Protein AF-A0AA36IFY0-F1 (afdb_monomer)

Organism: NCBI:txid2562239

pLDDT: mean 73.7, std 17.59, range [38.25, 97.88]

Structure (mmCIF, N/CA/C/O backbone):
data_AF-A0AA36IFY0-F1
#
_entry.id   AF-A0AA36IFY0-F1
#
loop_
_atom_site.group_PDB
_atom_site.id
_atom_site.type_symbol
_atom_site.label_atom_id
_atom_site.label_alt_id
_atom_site.label_comp_id
_atom_site.label_asym_id
_atom_site.label_entity_id
_atom_site.label_seq_id
_atom_site.pdbx_PDB_ins_code
_atom_site.Cartn_x
_atom_site.Cartn_y
_atom_site.Cartn_z
_atom_site.occupancy
_atom_site.B_iso_or_equiv
_atom_site.auth_seq_id
_atom_site.auth_comp_id
_atom_site.auth_asym_id
_atom_site.auth_atom_id
_atom_site.pdbx_PDB_model_num
ATOM 1 N N . MET A 1 1 ? 29.476 25.132 -20.174 1.00 38.25 1 MET A N 1
ATOM 2 C CA . MET A 1 1 ? 28.727 25.706 -19.034 1.00 38.25 1 MET A CA 1
ATOM 3 C C . MET A 1 1 ? 27.698 24.681 -18.579 1.00 38.25 1 MET A C 1
ATOM 5 O O . MET A 1 1 ? 26.697 24.502 -19.260 1.00 38.25 1 MET A O 1
ATOM 9 N N . SER A 1 2 ? 27.971 23.953 -17.497 1.00 38.75 2 SER A N 1
ATOM 10 C CA . SER A 1 2 ? 27.087 22.896 -16.989 1.00 38.75 2 SER A CA 1
ATOM 11 C C . SER A 1 2 ? 25.999 23.527 -16.115 1.00 38.75 2 SER A C 1
ATOM 13 O O . SER A 1 2 ? 26.310 24.102 -15.076 1.00 38.75 2 SER A O 1
ATOM 15 N N . LYS A 1 3 ? 24.734 23.490 -16.551 1.00 45.22 3 LYS A N 1
ATOM 16 C CA . LYS A 1 3 ? 23.597 23.963 -15.745 1.00 45.22 3 LYS A CA 1
ATOM 17 C C . LYS A 1 3 ? 23.202 22.865 -14.760 1.00 45.22 3 LYS A C 1
ATOM 19 O O . LYS A 1 3 ? 22.564 21.892 -15.150 1.00 45.22 3 LYS A O 1
ATOM 24 N N . THR A 1 4 ? 23.573 23.020 -13.496 1.00 38.88 4 THR A N 1
ATOM 25 C CA . THR A 1 4 ? 23.084 22.157 -12.416 1.00 38.88 4 THR A CA 1
ATOM 26 C C . THR A 1 4 ? 21.638 22.541 -12.110 1.00 38.88 4 THR A C 1
ATOM 28 O O . THR A 1 4 ? 21.369 23.660 -11.678 1.00 38.88 4 THR A O 1
ATOM 31 N N . ILE A 1 5 ? 20.691 21.645 -12.385 1.00 53.62 5 ILE A N 1
ATOM 32 C CA . ILE A 1 5 ? 19.275 21.871 -12.076 1.00 53.62 5 ILE A CA 1
ATOM 33 C C . ILE A 1 5 ? 19.046 21.462 -10.617 1.00 53.62 5 ILE A C 1
ATOM 35 O O . ILE A 1 5 ? 19.238 20.299 -10.261 1.00 53.62 5 ILE A O 1
ATOM 39 N N . HIS A 1 6 ? 18.665 22.422 -9.775 1.00 43.66 6 HIS A N 1
ATOM 40 C CA . HIS A 1 6 ? 18.198 22.157 -8.415 1.00 43.66 6 HIS A CA 1
ATOM 41 C C . HIS A 1 6 ? 16.742 21.686 -8.461 1.00 43.66 6 HIS A C 1
ATOM 43 O O . HIS A 1 6 ? 15.910 22.327 -9.098 1.00 43.66 6 HIS A O 1
ATOM 49 N N . TRP A 1 7 ? 16.446 20.580 -7.779 1.00 57.62 7 TRP A N 1
ATOM 50 C CA . TRP A 1 7 ? 15.111 19.981 -7.730 1.00 57.62 7 TRP A CA 1
ATOM 51 C C . TRP A 1 7 ? 14.577 19.952 -6.300 1.00 57.62 7 TRP A C 1
ATOM 53 O O . TRP A 1 7 ? 15.346 19.777 -5.350 1.00 57.62 7 TRP A O 1
ATOM 63 N N . SER A 1 8 ? 13.261 20.080 -6.155 1.00 53.44 8 SER A N 1
ATOM 64 C CA . SER A 1 8 ? 12.587 20.147 -4.857 1.00 53.44 8 SER A CA 1
ATOM 65 C C . SER A 1 8 ? 12.405 18.751 -4.235 1.00 53.44 8 SER A C 1
ATOM 67 O O . SER A 1 8 ? 12.214 17.768 -4.964 1.00 53.44 8 SER A O 1
ATOM 69 N N . PRO A 1 9 ? 12.432 18.620 -2.894 1.00 48.91 9 PRO A N 1
ATOM 70 C CA . PRO A 1 9 ? 11.994 17.401 -2.215 1.00 48.91 9 PRO A CA 1
ATOM 71 C C . PRO A 1 9 ? 10.512 17.138 -2.529 1.00 48.91 9 PRO A C 1
ATOM 73 O O . PRO A 1 9 ? 9.677 17.998 -2.267 1.00 48.91 9 PRO A O 1
ATOM 76 N N . GLY A 1 10 ? 10.190 15.976 -3.108 1.00 61.50 10 GLY A N 1
ATOM 77 C CA . GLY A 1 10 ? 8.812 15.571 -3.442 1.00 61.50 10 GLY A CA 1
ATOM 78 C C . GLY A 1 10 ? 8.495 15.453 -4.937 1.00 61.50 10 GLY A C 1
ATOM 79 O O . GLY A 1 10 ? 7.489 14.848 -5.293 1.00 61.50 10 GLY A O 1
ATOM 80 N N . GLU A 1 11 ? 9.353 15.943 -5.835 1.00 66.50 11 GLU A N 1
ATOM 81 C CA . GLU A 1 11 ? 9.187 15.666 -7.268 1.00 66.50 11 GLU A CA 1
ATOM 82 C C . GLU A 1 11 ? 9.480 14.195 -7.584 1.00 66.50 11 GLU A C 1
ATOM 84 O O . GLU A 1 11 ? 10.571 13.689 -7.299 1.00 66.50 11 GLU A O 1
ATOM 89 N N . ALA A 1 12 ? 8.513 13.519 -8.212 1.00 62.88 12 ALA A N 1
ATOM 90 C CA . ALA A 1 12 ? 8.638 12.129 -8.625 1.00 62.88 12 ALA A CA 1
ATOM 91 C C . ALA A 1 12 ? 9.853 11.939 -9.550 1.00 62.88 12 ALA A C 1
ATOM 93 O O . ALA A 1 12 ? 10.015 12.630 -10.558 1.00 62.88 12 ALA A O 1
ATOM 94 N N . SER A 1 13 ? 10.689 10.952 -9.231 1.00 67.38 13 SER A N 1
ATOM 95 C CA . SER A 1 13 ? 11.872 10.540 -10.005 1.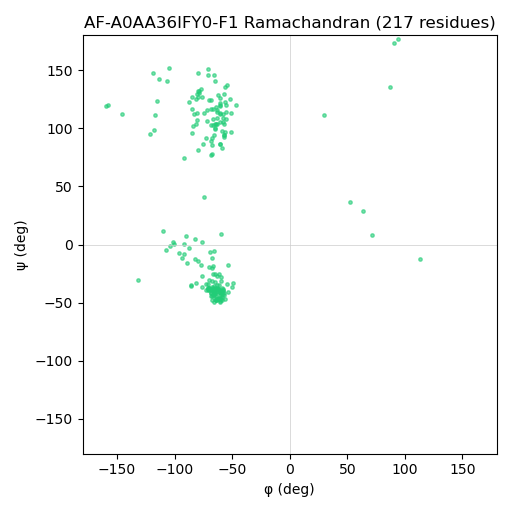00 67.38 13 SER A CA 1
ATOM 96 C C . SER A 1 13 ? 11.588 10.335 -11.500 1.00 67.38 13 SER A C 1
ATOM 98 O O . SER A 1 13 ? 12.422 10.669 -12.339 1.00 67.38 13 SER A O 1
ATOM 100 N N . LEU A 1 14 ? 10.383 9.870 -11.843 1.00 69.88 14 LEU A N 1
ATOM 101 C CA . LEU A 1 14 ? 9.914 9.699 -13.220 1.00 69.88 14 LEU A CA 1
ATOM 102 C C . LEU A 1 14 ? 9.825 11.014 -14.000 1.00 69.88 14 LEU A C 1
ATOM 104 O O . LEU A 1 14 ? 10.166 11.054 -15.182 1.00 69.88 14 LEU A O 1
ATOM 108 N N . GLY A 1 15 ? 9.414 12.102 -13.342 1.00 74.56 15 GLY A N 1
ATOM 109 C CA . GLY A 1 15 ? 9.388 13.430 -13.953 1.00 74.56 15 GLY A CA 1
ATOM 110 C C . GLY A 1 15 ? 10.791 13.871 -14.368 1.00 74.56 15 GLY A C 1
ATOM 111 O O . GLY A 1 15 ? 10.982 14.363 -15.480 1.00 74.56 15 GLY A O 1
ATOM 112 N N . ARG A 1 16 ? 11.791 13.590 -13.520 1.00 71.81 16 ARG A N 1
ATOM 113 C CA . ARG A 1 16 ? 13.205 13.890 -13.795 1.00 71.81 16 ARG A CA 1
ATOM 114 C C . ARG A 1 16 ? 13.741 13.062 -14.959 1.00 71.81 16 ARG A C 1
ATOM 116 O O . ARG A 1 16 ? 14.315 13.624 -15.888 1.00 71.81 16 ARG A O 1
ATOM 123 N N . ALA A 1 17 ? 13.516 11.750 -14.933 1.00 71.31 17 ALA A N 1
ATOM 124 C CA . ALA A 1 17 ? 14.012 10.845 -15.964 1.00 71.31 17 ALA A CA 1
ATOM 125 C C . ALA A 1 17 ? 13.379 11.134 -17.339 1.00 71.31 17 ALA A C 1
ATOM 127 O O . ALA A 1 17 ? 14.089 11.187 -18.343 1.00 71.31 17 ALA A O 1
ATOM 128 N N . SER A 1 18 ? 12.071 11.428 -17.389 1.00 74.38 18 SER A N 1
ATOM 129 C CA . SER A 1 18 ? 11.403 11.788 -18.649 1.00 74.38 18 SER A CA 1
ATOM 130 C C . SER A 1 18 ? 11.902 13.112 -19.224 1.00 74.38 18 SER A C 1
ATOM 132 O O . SER A 1 18 ? 12.140 13.215 -20.427 1.00 74.38 18 SER A O 1
ATOM 134 N N . ARG A 1 19 ? 12.140 14.116 -18.371 1.00 76.94 19 ARG A N 1
ATOM 135 C CA . ARG A 1 19 ? 12.647 15.413 -18.815 1.00 76.94 19 ARG A CA 1
ATOM 136 C C . ARG A 1 19 ? 14.095 15.326 -19.285 1.00 76.94 19 ARG A C 1
ATOM 138 O O . ARG A 1 19 ? 14.427 15.963 -20.277 1.00 76.94 19 ARG A O 1
ATOM 145 N N . ASN A 1 20 ? 14.928 14.519 -18.630 1.00 75.06 20 ASN A N 1
ATOM 146 C CA . ASN A 1 20 ? 16.296 14.264 -19.083 1.00 75.06 20 ASN A CA 1
ATOM 147 C C . ASN A 1 20 ? 16.308 13.543 -20.438 1.00 75.06 20 ASN A C 1
ATOM 149 O O . ASN A 1 20 ? 16.997 13.994 -21.346 1.00 75.06 20 ASN A O 1
ATOM 153 N N . SER A 1 21 ? 15.461 12.524 -20.621 1.00 74.25 21 SER A N 1
ATOM 154 C CA . SER A 1 21 ? 15.280 11.855 -21.920 1.00 74.25 21 SER A CA 1
ATOM 155 C C . SER A 1 21 ? 14.850 12.833 -23.023 1.00 74.25 21 SER A C 1
ATOM 157 O O . SER A 1 21 ? 15.339 12.754 -24.147 1.00 74.25 21 SER A O 1
ATOM 159 N N . TYR A 1 22 ? 13.992 13.804 -22.698 1.00 76.44 22 TYR A N 1
ATOM 160 C CA . TYR A 1 22 ? 13.569 14.836 -23.646 1.00 76.44 22 TYR A CA 1
ATOM 161 C C . TYR A 1 22 ? 14.686 15.840 -23.981 1.00 76.44 22 TYR A C 1
ATOM 163 O O . TYR A 1 22 ? 14.808 16.286 -25.122 1.00 76.44 22 TYR A O 1
ATOM 171 N N . LEU A 1 23 ? 15.507 16.208 -22.992 1.00 77.44 23 LEU A N 1
ATOM 172 C CA . LEU A 1 23 ? 16.597 17.177 -23.147 1.00 77.44 23 LEU A CA 1
ATOM 173 C C . LEU A 1 23 ? 17.828 16.602 -23.860 1.00 77.44 23 LEU A C 1
ATOM 175 O O . LEU A 1 23 ? 18.547 17.361 -24.505 1.00 77.44 23 LEU A O 1
ATOM 179 N N . GLU A 1 24 ? 18.065 15.290 -23.786 1.00 75.19 24 GLU A N 1
ATOM 180 C CA . GLU A 1 24 ? 19.215 14.623 -24.422 1.00 75.19 24 GLU A CA 1
ATOM 181 C C . GLU A 1 24 ? 19.073 14.434 -25.946 1.00 75.19 24 GLU A C 1
ATOM 183 O O . GLU A 1 24 ? 19.987 13.940 -26.607 1.00 75.19 24 GLU A O 1
ATOM 188 N N . GLY A 1 25 ? 17.979 14.921 -26.538 1.00 56.38 25 GLY A N 1
ATOM 189 C CA . GLY A 1 25 ? 17.753 14.905 -27.979 1.00 56.38 25 GLY A CA 1
ATOM 190 C C . GLY A 1 25 ? 17.113 13.598 -28.446 1.00 56.38 25 GLY A C 1
ATOM 191 O O . GLY A 1 25 ? 17.508 12.500 -28.063 1.00 56.38 25 GLY A O 1
ATOM 192 N N . ALA A 1 26 ? 16.109 13.728 -29.314 1.00 53.59 26 ALA A N 1
ATOM 193 C CA . ALA A 1 26 ? 15.145 12.702 -29.729 1.00 53.59 26 ALA A CA 1
ATOM 194 C C . ALA A 1 26 ? 15.710 11.428 -30.400 1.00 53.59 26 ALA A C 1
ATOM 196 O O . ALA A 1 26 ? 14.941 10.635 -30.938 1.00 53.59 26 ALA A O 1
ATOM 197 N N . GLN A 1 27 ? 17.027 11.217 -30.424 1.00 57.44 27 GLN A N 1
ATOM 198 C CA . GLN A 1 27 ? 17.646 10.216 -31.285 1.00 57.44 27 GLN A CA 1
ATOM 199 C C . GLN A 1 27 ? 18.184 8.952 -30.631 1.00 57.44 27 GLN A C 1
ATOM 201 O O . GLN A 1 27 ? 18.591 8.091 -31.409 1.00 57.44 27 GLN A O 1
ATOM 206 N N . LYS A 1 28 ? 18.195 8.746 -29.301 1.00 54.00 28 LYS A N 1
ATOM 207 C CA . LYS A 1 28 ? 18.869 7.518 -28.825 1.00 54.00 28 LYS A CA 1
ATOM 208 C C . LYS A 1 28 ? 18.233 6.584 -27.821 1.00 54.00 28 LYS A C 1
ATOM 210 O O . LYS A 1 28 ? 18.509 5.398 -27.970 1.00 54.00 28 LYS A O 1
ATOM 215 N N . GLN A 1 29 ? 17.387 6.976 -26.876 1.00 64.94 29 GLN A N 1
ATOM 216 C CA . GLN A 1 29 ? 16.817 5.972 -25.966 1.00 64.94 29 GLN A CA 1
ATOM 217 C C . GLN A 1 29 ? 15.389 6.342 -25.582 1.00 64.94 29 GLN A C 1
ATOM 219 O O . GLN A 1 29 ? 15.156 7.335 -24.897 1.00 64.94 29 GLN A O 1
ATOM 224 N N . PHE A 1 30 ? 14.427 5.533 -26.046 1.00 75.56 30 PHE A N 1
ATOM 225 C CA . PHE A 1 30 ? 13.106 5.496 -25.427 1.00 75.56 30 PHE A CA 1
ATOM 226 C C . PHE A 1 30 ? 13.317 5.269 -23.932 1.00 75.56 30 PHE A C 1
ATOM 228 O O . PHE A 1 30 ? 13.998 4.317 -23.549 1.00 75.56 30 PHE A O 1
ATOM 235 N N . LEU A 1 31 ? 12.757 6.155 -23.108 1.00 78.06 31 LEU A N 1
ATOM 236 C CA . LEU A 1 31 ? 12.777 6.004 -21.662 1.00 78.06 31 LEU A CA 1
ATOM 237 C C . LEU A 1 31 ? 12.175 4.640 -21.306 1.00 78.06 31 LEU A C 1
ATOM 239 O O . LEU A 1 31 ? 10.980 4.415 -21.513 1.00 78.06 31 LEU A O 1
ATOM 243 N N . ASP A 1 32 ? 12.982 3.733 -20.759 1.00 82.44 32 ASP A N 1
ATOM 244 C CA . ASP A 1 32 ? 12.456 2.497 -20.197 1.00 82.44 32 ASP A CA 1
ATOM 245 C C . ASP A 1 32 ? 11.809 2.826 -18.848 1.00 82.44 32 ASP A C 1
ATOM 247 O O . ASP A 1 32 ? 12.428 2.758 -17.786 1.00 82.44 32 ASP A O 1
ATOM 251 N N . VAL A 1 33 ? 10.535 3.225 -18.907 1.00 81.69 33 VAL A N 1
ATOM 252 C CA . VAL A 1 33 ? 9.726 3.624 -17.744 1.00 81.69 33 VAL A CA 1
ATOM 253 C C . VAL A 1 33 ? 9.808 2.579 -16.633 1.00 81.69 33 VAL A C 1
ATOM 255 O O . VAL A 1 3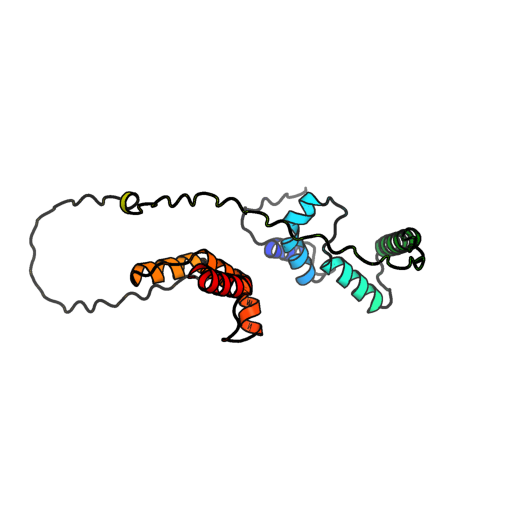3 ? 9.862 2.920 -15.456 1.00 81.69 33 VAL A O 1
ATOM 258 N N . THR A 1 34 ? 9.856 1.297 -16.997 1.00 81.06 34 THR A N 1
ATOM 259 C CA . THR A 1 34 ? 9.907 0.201 -16.026 1.00 81.06 34 THR A CA 1
ATOM 260 C C . THR A 1 34 ? 11.262 0.135 -15.320 1.00 81.06 34 THR A C 1
ATOM 262 O O . THR A 1 34 ? 11.306 -0.135 -14.121 1.00 81.06 34 THR A O 1
ATOM 265 N N . GLU A 1 35 ? 12.361 0.405 -16.029 1.00 84.00 35 GLU A N 1
ATOM 266 C CA . GLU A 1 35 ? 13.696 0.485 -15.431 1.00 84.00 35 GLU A CA 1
ATOM 267 C C . GLU A 1 35 ? 13.779 1.642 -14.430 1.00 84.00 35 GLU A C 1
ATOM 269 O O . GLU A 1 35 ? 14.199 1.453 -13.286 1.00 84.00 35 GLU A O 1
ATOM 274 N N . GLU A 1 36 ? 13.304 2.820 -14.828 1.00 84.69 36 GLU A N 1
ATOM 275 C CA . GLU A 1 36 ? 13.344 4.021 -13.992 1.00 84.69 36 GLU A CA 1
ATOM 276 C C . GLU A 1 36 ? 12.432 3.914 -12.764 1.00 84.69 36 GLU A C 1
ATOM 278 O O . GLU A 1 36 ? 12.833 4.288 -11.659 1.00 84.69 36 GLU A O 1
ATOM 283 N N . MET A 1 37 ? 11.243 3.318 -12.908 1.00 83.94 37 MET A N 1
ATOM 284 C CA . MET A 1 37 ? 10.387 2.985 -11.764 1.00 83.94 37 MET A CA 1
ATOM 285 C C . MET A 1 37 ? 11.093 2.053 -10.779 1.00 83.94 37 MET A C 1
ATOM 287 O O . MET A 1 37 ? 11.016 2.266 -9.568 1.00 83.94 37 MET A O 1
ATOM 291 N N . MET A 1 38 ? 11.798 1.034 -11.280 1.00 87.12 38 MET A N 1
ATOM 292 C CA . MET A 1 38 ? 12.527 0.100 -10.425 1.00 87.12 38 MET A CA 1
ATOM 293 C C . MET A 1 38 ? 13.661 0.795 -9.675 1.00 87.12 38 MET A C 1
ATOM 295 O O . MET A 1 38 ? 13.749 0.639 -8.459 1.00 87.12 38 MET A O 1
ATOM 299 N N . LYS A 1 39 ? 14.479 1.604 -10.364 1.00 84.25 39 LYS A N 1
ATOM 300 C CA . LYS A 1 39 ? 15.557 2.386 -9.737 1.00 84.25 39 LYS A CA 1
ATOM 301 C C . LYS A 1 39 ? 15.016 3.287 -8.632 1.00 84.25 39 LYS A C 1
ATOM 303 O O . LYS A 1 39 ? 15.546 3.278 -7.522 1.00 84.25 39 LYS A O 1
ATOM 308 N N . ALA A 1 40 ? 13.927 4.001 -8.913 1.00 84.75 40 ALA A N 1
ATOM 309 C CA . ALA A 1 40 ? 13.272 4.881 -7.956 1.00 84.75 40 ALA A CA 1
ATOM 310 C C . ALA A 1 40 ? 12.775 4.140 -6.709 1.00 84.75 40 ALA A C 1
ATOM 312 O O . ALA A 1 40 ? 13.033 4.579 -5.591 1.00 84.75 40 ALA A O 1
ATOM 313 N N . ALA A 1 41 ? 12.115 2.993 -6.895 1.00 83.69 41 ALA A N 1
ATOM 314 C CA . ALA A 1 41 ? 11.621 2.171 -5.793 1.00 83.69 41 ALA A CA 1
ATOM 315 C C . ALA A 1 41 ? 12.755 1.622 -4.911 1.00 83.69 41 ALA A C 1
ATOM 317 O O . ALA A 1 41 ? 12.554 1.362 -3.727 1.00 83.69 41 ALA A O 1
ATOM 318 N N . THR A 1 42 ? 13.952 1.451 -5.474 1.00 85.62 42 THR A N 1
ATOM 319 C CA . THR A 1 42 ? 15.105 0.886 -4.765 1.00 85.62 42 THR A CA 1
ATOM 320 C C . THR A 1 42 ? 16.128 1.903 -4.276 1.00 85.62 42 THR A C 1
ATOM 322 O O . THR A 1 42 ? 17.121 1.494 -3.678 1.00 85.62 42 THR A O 1
ATOM 325 N N . ILE A 1 43 ? 15.899 3.204 -4.478 1.00 85.06 43 ILE A N 1
ATOM 326 C CA . ILE A 1 43 ? 16.921 4.237 -4.252 1.00 85.06 43 ILE A CA 1
ATOM 327 C C . ILE A 1 43 ? 17.439 4.253 -2.801 1.00 85.06 43 ILE A C 1
ATOM 329 O O . ILE A 1 43 ? 18.638 4.397 -2.568 1.00 85.06 43 ILE A O 1
ATOM 333 N N . GLY A 1 44 ? 16.553 4.013 -1.827 1.00 84.88 44 GLY A N 1
ATOM 334 C CA . GLY A 1 44 ? 16.925 3.942 -0.409 1.00 84.88 44 GLY A CA 1
ATOM 335 C C . GLY A 1 44 ? 17.744 2.697 -0.063 1.00 84.88 44 GLY A C 1
ATOM 336 O O . GLY A 1 44 ? 18.618 2.743 0.793 1.00 84.88 44 GLY A O 1
ATOM 337 N N . ARG A 1 45 ? 17.528 1.588 -0.776 1.00 80.75 45 ARG A N 1
ATOM 338 C CA . ARG A 1 45 ? 18.289 0.352 -0.561 1.00 80.75 45 ARG A CA 1
ATOM 339 C C . ARG A 1 45 ? 19.642 0.387 -1.270 1.00 80.75 45 ARG A C 1
ATOM 341 O O . ARG A 1 45 ? 20.616 -0.146 -0.752 1.00 80.75 45 ARG A O 1
ATOM 348 N N . SER A 1 46 ? 19.731 1.055 -2.421 1.00 85.88 46 SER A N 1
ATOM 349 C CA . SER A 1 46 ? 21.007 1.238 -3.123 1.00 85.88 46 SER A CA 1
ATOM 350 C C . SER A 1 46 ? 22.004 2.089 -2.335 1.00 85.88 46 SER A C 1
ATOM 352 O O . SER A 1 46 ? 23.199 1.820 -2.407 1.00 85.88 46 SER A O 1
ATOM 354 N N . SER A 1 47 ? 21.546 3.063 -1.534 1.00 86.56 47 SER A N 1
ATOM 355 C CA . SER A 1 47 ? 22.456 3.838 -0.676 1.00 86.56 47 SER A CA 1
ATOM 356 C C . SER A 1 47 ? 23.098 3.006 0.436 1.00 86.56 47 SER A C 1
ATOM 358 O O . SER A 1 47 ? 24.183 3.351 0.890 1.00 86.56 47 SER A O 1
ATOM 360 N N . GLU A 1 48 ? 22.459 1.913 0.858 1.00 90.75 48 GLU A N 1
ATOM 361 C CA . GLU A 1 48 ? 22.980 1.019 1.900 1.00 90.75 48 GLU A CA 1
ATOM 362 C C . GLU A 1 48 ? 23.936 -0.040 1.336 1.00 90.75 48 GLU A C 1
ATOM 364 O O . GLU A 1 48 ? 24.903 -0.422 1.988 1.00 90.75 48 GLU A O 1
ATOM 369 N N . MET A 1 49 ? 23.664 -0.522 0.121 1.00 92.25 49 MET A N 1
ATOM 370 C CA . MET A 1 49 ? 24.354 -1.676 -0.467 1.00 92.25 49 MET A CA 1
ATOM 371 C C . MET A 1 49 ? 25.581 -1.305 -1.316 1.00 92.25 49 MET A C 1
ATOM 373 O O . MET A 1 49 ? 26.337 -2.190 -1.717 1.00 92.25 49 MET A O 1
ATOM 377 N N . GLY A 1 50 ? 25.794 -0.013 -1.577 1.00 89.88 50 GLY A N 1
ATOM 378 C CA . GLY A 1 50 ? 26.935 0.499 -2.334 1.00 89.88 50 GLY A CA 1
ATOM 379 C C . GLY A 1 50 ? 26.690 0.624 -3.847 1.00 89.88 50 GLY A C 1
ATOM 380 O O . GLY A 1 50 ? 25.646 0.213 -4.356 1.00 89.88 50 GLY A O 1
ATOM 381 N N . PRO A 1 51 ? 27.653 1.211 -4.585 1.00 86.75 51 PRO A N 1
ATOM 382 C CA . PRO A 1 51 ? 27.488 1.587 -5.994 1.00 86.75 51 PRO A CA 1
ATOM 383 C C . PRO A 1 51 ? 27.355 0.395 -6.954 1.00 86.75 51 PRO A C 1
ATOM 385 O O . PRO A 1 51 ? 26.831 0.560 -8.051 1.00 86.75 51 PRO A O 1
ATOM 388 N N . ASP A 1 52 ? 27.800 -0.795 -6.545 1.00 87.81 52 ASP A N 1
ATOM 389 C CA . ASP A 1 52 ? 27.732 -2.020 -7.353 1.00 87.81 52 ASP A CA 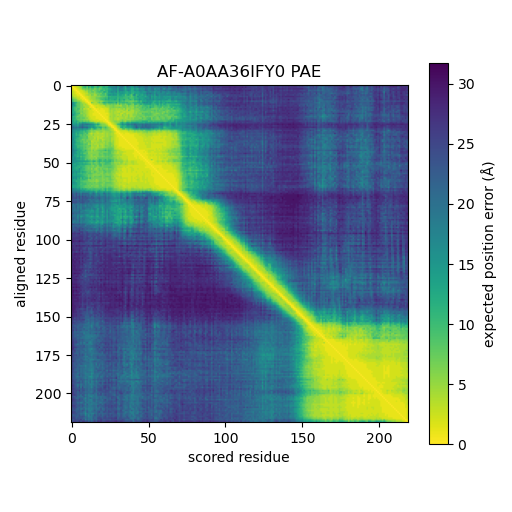1
ATOM 390 C C . ASP A 1 52 ? 26.405 -2.784 -7.197 1.00 87.81 52 ASP A C 1
ATOM 392 O O . ASP A 1 52 ? 26.202 -3.825 -7.826 1.00 87.81 52 ASP A O 1
ATOM 396 N N . TRP A 1 53 ? 25.498 -2.319 -6.334 1.00 89.94 53 TRP A N 1
ATOM 397 C CA . TRP A 1 53 ? 24.245 -3.018 -6.083 1.00 89.94 53 TRP A CA 1
ATOM 398 C C . TRP A 1 53 ? 23.196 -2.706 -7.153 1.00 89.94 53 TRP A C 1
ATOM 400 O O . TRP A 1 53 ? 22.820 -1.554 -7.369 1.00 89.94 53 TRP A O 1
ATOM 410 N N . GLU A 1 54 ? 22.656 -3.756 -7.776 1.00 88.88 54 GLU A N 1
ATOM 411 C CA . GLU A 1 54 ?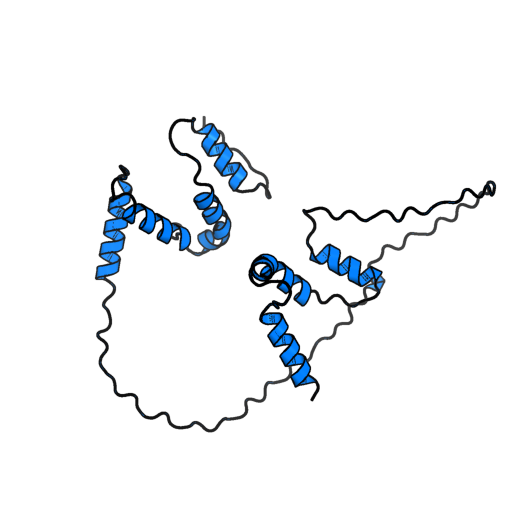 21.543 -3.657 -8.718 1.00 88.88 54 GLU A CA 1
ATOM 412 C C . GLU A 1 54 ? 20.276 -4.326 -8.166 1.00 88.88 54 GLU A C 1
ATOM 414 O O . GLU A 1 54 ? 20.346 -5.407 -7.569 1.00 88.88 54 GLU A O 1
ATOM 419 N N . PRO A 1 55 ? 19.087 -3.751 -8.418 1.00 89.69 55 PRO A N 1
ATOM 420 C CA . PRO A 1 55 ? 17.824 -4.384 -8.065 1.00 89.69 55 PRO A CA 1
ATOM 421 C C . PRO A 1 55 ? 17.695 -5.783 -8.692 1.00 89.69 55 PRO A C 1
ATOM 423 O O . PRO A 1 55 ? 17.919 -5.928 -9.897 1.00 89.69 55 PRO A O 1
ATOM 426 N N . PRO A 1 56 ? 17.234 -6.811 -7.953 1.00 86.69 56 PRO A N 1
ATOM 427 C CA . PRO A 1 56 ? 17.062 -8.161 -8.505 1.00 86.69 56 PRO A CA 1
ATOM 428 C C . PRO A 1 56 ? 16.188 -8.212 -9.771 1.00 86.69 56 PRO A C 1
ATOM 430 O O . PRO A 1 56 ? 16.442 -9.001 -10.686 1.00 86.69 56 PRO A O 1
ATOM 433 N N . GLY A 1 57 ? 15.180 -7.335 -9.857 1.00 87.25 57 GLY A N 1
ATOM 434 C CA . GLY A 1 57 ? 14.331 -7.193 -11.043 1.00 87.25 57 GLY A CA 1
ATOM 435 C C . GLY A 1 57 ? 15.076 -6.637 -12.263 1.00 87.25 57 GLY A C 1
ATOM 436 O O . GLY A 1 57 ? 14.867 -7.125 -13.373 1.00 87.25 57 GLY A O 1
ATOM 437 N N . MET A 1 58 ? 16.010 -5.699 -12.063 1.00 89.06 58 MET A N 1
ATOM 438 C CA . MET A 1 58 ? 16.891 -5.189 -13.122 1.00 89.06 58 MET A CA 1
ATOM 439 C C . MET A 1 58 ? 17.807 -6.291 -13.652 1.00 89.06 58 MET A C 1
ATOM 441 O O . MET A 1 58 ? 17.886 -6.489 -14.863 1.00 89.06 58 MET A O 1
ATOM 445 N N . VAL A 1 59 ? 18.449 -7.046 -12.756 1.00 88.50 59 VAL A N 1
ATOM 446 C CA . VAL A 1 59 ? 19.348 -8.150 -13.133 1.00 88.50 59 VAL A CA 1
ATOM 447 C C . VAL A 1 59 ? 18.595 -9.198 -13.954 1.00 88.50 59 VAL A C 1
ATOM 449 O O . VAL A 1 59 ? 19.045 -9.593 -15.029 1.00 88.50 59 VAL A O 1
ATOM 452 N N . SER A 1 60 ? 17.402 -9.589 -13.499 1.00 88.44 60 SER A N 1
ATOM 453 C CA . SER A 1 60 ? 16.549 -10.555 -14.204 1.00 88.44 60 SER A CA 1
ATOM 454 C C . SER A 1 60 ? 16.177 -10.073 -15.607 1.00 88.44 60 SER A C 1
ATOM 456 O O . SER A 1 60 ? 16.225 -10.842 -16.565 1.00 88.44 60 SER A O 1
ATOM 458 N N . ARG A 1 61 ? 15.861 -8.782 -15.755 1.00 85.25 61 ARG A N 1
ATOM 459 C CA . ARG A 1 61 ? 15.502 -8.189 -17.046 1.00 85.25 61 ARG A CA 1
ATOM 460 C C . ARG A 1 61 ? 16.693 -8.071 -17.989 1.00 85.25 61 ARG A C 1
ATOM 462 O O . ARG A 1 61 ? 16.548 -8.359 -19.173 1.00 85.25 61 ARG A O 1
ATOM 469 N N . LYS A 1 62 ? 17.874 -7.716 -17.475 1.00 85.38 62 LYS A N 1
ATOM 470 C CA . LYS A 1 62 ? 19.128 -7.726 -18.244 1.00 85.38 62 LYS A CA 1
ATOM 471 C C . LYS A 1 62 ? 19.429 -9.127 -18.774 1.00 85.38 62 LYS A C 1
ATOM 473 O O . LYS A 1 62 ? 19.714 -9.275 -19.957 1.00 85.38 62 LYS A O 1
ATOM 478 N N . ILE A 1 63 ? 19.282 -10.158 -17.939 1.00 84.25 63 ILE A N 1
ATOM 479 C CA . ILE A 1 63 ? 19.443 -11.559 -18.357 1.00 84.25 63 ILE A CA 1
ATOM 480 C C . ILE A 1 63 ? 18.399 -11.930 -19.416 1.00 84.25 63 ILE A C 1
ATOM 482 O O . ILE A 1 63 ? 18.755 -12.487 -20.451 1.00 84.25 63 ILE A O 1
ATOM 486 N N . ALA A 1 64 ? 17.127 -11.581 -19.207 1.00 84.12 64 ALA A N 1
ATOM 487 C CA . ALA A 1 64 ? 16.067 -11.851 -20.174 1.00 84.12 64 ALA A CA 1
ATOM 488 C C . ALA A 1 64 ? 16.332 -11.165 -21.524 1.00 84.12 64 ALA A C 1
ATOM 490 O O . ALA A 1 64 ? 16.157 -11.791 -22.568 1.00 84.12 64 ALA A O 1
ATOM 491 N N . LEU A 1 65 ? 16.815 -9.919 -21.524 1.00 82.50 65 LEU A N 1
ATOM 492 C CA . LEU A 1 65 ? 17.205 -9.208 -22.743 1.00 82.50 65 LEU A CA 1
ATOM 493 C C . LEU A 1 65 ? 18.349 -9.919 -23.462 1.00 82.50 65 LEU A C 1
ATOM 495 O O . LEU A 1 65 ? 18.247 -10.147 -24.665 1.00 82.50 65 LEU A O 1
ATOM 499 N N . VAL A 1 66 ? 19.393 -10.336 -22.740 1.00 83.00 66 VAL A N 1
ATOM 500 C CA . VAL A 1 66 ? 20.508 -11.110 -23.313 1.00 83.00 66 VAL A CA 1
ATOM 501 C C . VAL A 1 66 ? 20.005 -12.401 -23.967 1.00 83.00 66 VAL A C 1
ATOM 503 O O . VAL A 1 66 ? 20.432 -12.732 -25.072 1.00 83.00 66 VAL A O 1
ATOM 506 N N . LEU A 1 67 ?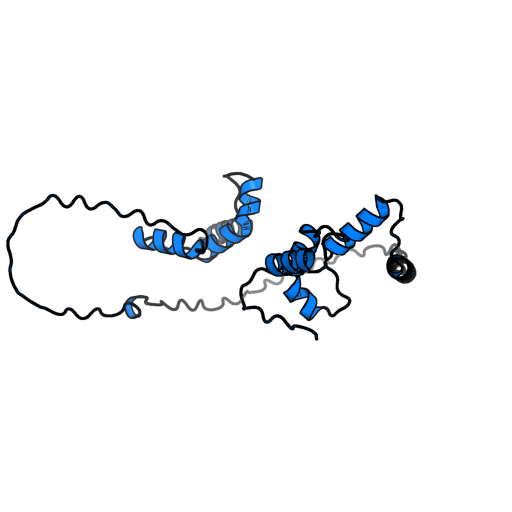 19.065 -13.096 -23.319 1.00 83.69 67 LEU A N 1
ATOM 507 C CA . LEU A 1 67 ? 18.491 -14.345 -23.824 1.00 83.69 67 LEU A CA 1
ATOM 508 C C . LEU A 1 67 ? 17.572 -14.139 -25.036 1.00 83.69 67 LEU A C 1
ATOM 510 O O . LEU A 1 67 ? 17.581 -14.953 -25.952 1.00 83.69 67 LEU A O 1
ATOM 514 N N . THR A 1 68 ? 16.785 -13.062 -25.055 1.00 83.38 68 THR A N 1
ATOM 515 C CA . THR A 1 68 ? 15.769 -12.802 -26.094 1.00 83.38 68 THR A CA 1
ATOM 516 C C . THR A 1 68 ? 16.320 -12.110 -27.337 1.00 83.38 68 THR A C 1
ATOM 518 O O . THR A 1 68 ? 15.893 -12.423 -28.443 1.00 83.38 68 THR A O 1
ATOM 521 N N . THR A 1 69 ? 17.283 -11.197 -27.191 1.00 76.44 69 THR A N 1
ATOM 522 C CA . THR A 1 69 ? 17.877 -10.456 -28.326 1.00 76.44 69 THR A CA 1
ATOM 523 C C . THR A 1 69 ? 19.096 -11.150 -28.947 1.00 76.44 69 THR A C 1
ATOM 525 O O . THR A 1 69 ? 19.758 -10.589 -29.820 1.00 76.44 69 THR A O 1
ATOM 528 N N . GLY A 1 70 ? 19.410 -12.382 -28.526 1.00 68.94 70 GLY A N 1
ATOM 529 C CA . GLY A 1 70 ? 20.494 -13.181 -29.107 1.00 68.94 70 GLY A CA 1
ATOM 530 C C . GLY A 1 70 ? 21.888 -12.575 -28.912 1.00 68.94 70 GLY A C 1
ATOM 531 O O . GLY A 1 70 ? 22.763 -12.764 -29.754 1.00 68.94 70 GLY A O 1
ATOM 532 N N . GLY A 1 71 ? 22.098 -11.812 -27.834 1.00 58.31 71 GLY A N 1
ATOM 533 C CA . GLY A 1 71 ? 23.404 -11.244 -27.483 1.00 58.31 71 GLY A CA 1
ATOM 534 C C . GLY A 1 71 ? 23.916 -10.109 -28.382 1.00 58.31 71 GLY A C 1
ATOM 535 O O . GLY A 1 71 ? 25.057 -9.689 -28.212 1.00 58.31 71 GLY A O 1
ATOM 536 N N . ARG A 1 72 ? 23.117 -9.571 -29.315 1.00 51.06 72 ARG A N 1
ATOM 537 C CA . ARG A 1 72 ? 23.521 -8.412 -30.133 1.00 51.06 72 ARG A CA 1
ATOM 538 C C . ARG A 1 72 ? 23.093 -7.091 -29.490 1.00 51.06 72 ARG A C 1
ATOM 540 O O . ARG A 1 72 ? 22.171 -6.435 -29.967 1.00 51.06 72 ARG A O 1
ATOM 547 N N . ARG A 1 73 ? 23.789 -6.666 -28.435 1.00 52.00 73 ARG A N 1
ATOM 548 C CA . ARG A 1 73 ? 23.870 -5.238 -28.085 1.00 52.00 73 ARG A CA 1
ATOM 549 C C . ARG A 1 73 ? 25.315 -4.770 -28.233 1.00 52.00 73 ARG A C 1
ATOM 551 O O . ARG A 1 73 ? 26.219 -5.352 -27.645 1.00 52.00 73 ARG A O 1
ATOM 558 N N . THR A 1 74 ? 25.500 -3.742 -29.054 1.00 51.41 74 THR A N 1
ATOM 559 C CA . THR A 1 74 ? 26.746 -3.038 -29.422 1.00 51.41 74 THR A CA 1
ATOM 560 C C . THR A 1 74 ? 27.266 -2.128 -28.307 1.00 51.41 74 THR A C 1
ATOM 562 O O . THR A 1 74 ? 27.711 -1.012 -28.562 1.00 51.41 74 THR A O 1
ATOM 565 N N . ASP A 1 75 ? 27.195 -2.591 -27.062 1.00 56.47 75 ASP A N 1
ATOM 566 C CA . ASP A 1 75 ? 27.640 -1.810 -25.918 1.00 56.47 75 ASP A CA 1
ATOM 567 C C . ASP A 1 75 ? 28.798 -2.588 -25.281 1.00 56.47 75 ASP A C 1
ATOM 569 O O . ASP A 1 75 ? 28.590 -3.674 -24.724 1.00 56.47 75 ASP A O 1
ATOM 573 N N . ASP A 1 76 ? 30.017 -2.045 -25.371 1.00 56.16 76 ASP A N 1
ATOM 574 C CA . ASP A 1 76 ? 31.278 -2.664 -24.912 1.00 56.16 76 ASP A CA 1
ATOM 575 C C . ASP A 1 76 ? 31.243 -3.115 -23.434 1.00 56.16 76 ASP A C 1
ATOM 577 O O . ASP A 1 76 ? 32.012 -3.972 -23.002 1.00 56.16 76 ASP A O 1
ATOM 581 N N . ASN A 1 77 ? 30.286 -2.608 -22.650 1.00 59.72 77 ASN A N 1
ATOM 582 C CA . ASN A 1 77 ? 30.093 -2.965 -21.243 1.00 59.72 77 ASN A CA 1
ATOM 583 C C . ASN A 1 77 ? 29.410 -4.327 -21.014 1.00 59.72 77 ASN A C 1
ATOM 585 O O . ASN A 1 77 ? 29.473 -4.881 -19.916 1.00 59.72 77 ASN A O 1
ATOM 589 N N . SER A 1 78 ? 28.750 -4.892 -22.028 1.00 57.75 78 SER A N 1
ATOM 590 C CA . SER A 1 78 ? 28.065 -6.188 -21.906 1.00 57.75 78 SER A CA 1
ATOM 591 C C . SER A 1 78 ? 29.046 -7.352 -21.712 1.00 57.75 78 SER A C 1
ATOM 593 O O . SER A 1 78 ? 28.742 -8.295 -20.973 1.00 57.75 78 SER A O 1
ATOM 595 N N . GLN A 1 79 ? 30.254 -7.245 -22.280 1.00 64.62 79 GLN A N 1
ATOM 596 C CA . GLN A 1 79 ? 31.302 -8.254 -22.137 1.00 64.62 79 GLN A CA 1
ATOM 597 C C . GLN A 1 79 ? 31.802 -8.361 -20.689 1.00 64.62 79 GLN A C 1
ATOM 599 O O . GLN A 1 79 ? 31.871 -9.473 -20.156 1.00 64.62 79 GLN A O 1
ATOM 604 N N . GLN A 1 80 ? 32.019 -7.232 -20.000 1.00 69.69 80 GLN A N 1
ATOM 605 C CA . GLN A 1 80 ? 32.440 -7.230 -18.590 1.00 69.69 80 GLN A CA 1
ATOM 606 C C . GLN A 1 80 ? 31.416 -7.901 -17.667 1.00 69.69 80 GLN A C 1
ATOM 608 O O . GLN A 1 80 ? 31.789 -8.625 -16.743 1.00 69.69 80 GLN A O 1
ATOM 613 N N . VAL A 1 81 ? 30.118 -7.708 -17.922 1.00 67.12 81 VAL A N 1
ATOM 614 C CA . VAL A 1 81 ? 29.056 -8.349 -17.131 1.00 67.12 81 VAL A CA 1
ATOM 615 C C . VAL A 1 81 ? 29.041 -9.860 -17.367 1.00 67.12 81 VAL A C 1
ATOM 617 O O . VAL A 1 81 ? 28.934 -10.630 -16.410 1.00 67.12 81 VAL A O 1
ATOM 620 N N . THR A 1 82 ? 29.205 -10.310 -18.616 1.00 69.31 82 THR A N 1
ATOM 621 C CA . THR A 1 82 ? 29.291 -11.748 -18.916 1.00 69.31 82 THR A CA 1
ATOM 622 C C . THR A 1 82 ? 30.543 -12.404 -18.338 1.00 69.31 82 THR A C 1
ATOM 624 O O . THR A 1 82 ? 30.455 -13.525 -17.833 1.00 69.31 82 THR A O 1
ATOM 627 N N . GLU A 1 83 ? 31.687 -11.715 -18.335 1.00 77.94 83 GLU A N 1
ATOM 628 C CA . GLU A 1 83 ? 32.910 -12.210 -17.700 1.00 77.94 83 GLU A CA 1
ATOM 629 C C . GLU A 1 83 ? 32.791 -12.252 -16.176 1.00 77.94 83 GLU A C 1
ATOM 631 O O . GLU A 1 83 ? 33.140 -13.269 -15.578 1.00 77.94 83 GLU A O 1
ATOM 636 N N . ARG A 1 84 ? 32.201 -11.230 -15.536 1.00 75.44 84 ARG A N 1
ATOM 637 C CA . ARG A 1 84 ? 31.913 -11.248 -14.089 1.00 75.44 84 ARG A CA 1
ATOM 638 C C . ARG A 1 84 ? 30.970 -12.387 -13.703 1.00 75.44 84 ARG A C 1
ATOM 640 O O . ARG A 1 84 ? 31.229 -13.085 -12.725 1.00 75.44 84 ARG A O 1
ATOM 647 N N . LEU A 1 85 ? 29.913 -12.629 -14.481 1.00 73.44 85 LEU A N 1
ATOM 648 C CA . LEU A 1 85 ? 29.000 -13.756 -14.251 1.00 73.44 85 LEU A CA 1
ATOM 649 C C . LEU A 1 85 ? 29.692 -15.112 -14.441 1.00 73.44 85 LEU A C 1
ATOM 651 O O . LEU A 1 85 ? 29.427 -16.050 -13.687 1.00 73.44 85 LEU A O 1
ATOM 655 N N . ARG A 1 86 ? 30.598 -15.227 -15.420 1.00 79.06 86 ARG A N 1
ATOM 656 C CA . ARG A 1 86 ? 31.410 -16.433 -15.628 1.00 79.06 86 ARG A CA 1
ATOM 657 C C . ARG A 1 86 ? 32.385 -16.656 -14.464 1.00 79.06 86 ARG A C 1
ATOM 659 O O . ARG A 1 86 ? 32.462 -17.777 -13.970 1.00 79.06 86 ARG A O 1
ATOM 666 N N . ALA A 1 87 ? 33.035 -15.599 -13.976 1.00 78.62 87 ALA A N 1
ATOM 667 C CA . ALA A 1 87 ? 33.939 -15.642 -12.826 1.00 78.62 87 ALA A CA 1
ATOM 668 C C . ALA A 1 87 ? 33.212 -15.984 -11.511 1.00 78.62 87 ALA A C 1
ATOM 670 O O . ALA A 1 87 ? 33.710 -16.769 -10.701 1.00 78.62 87 ALA A O 1
ATOM 671 N N . MET A 1 88 ? 31.997 -15.464 -11.308 1.00 74.19 88 MET A N 1
ATOM 672 C CA . MET A 1 88 ? 31.163 -15.835 -10.159 1.00 74.19 88 MET A CA 1
ATOM 673 C C . MET A 1 88 ? 30.746 -17.306 -10.211 1.00 74.19 88 MET A C 1
ATOM 675 O O . MET A 1 88 ? 30.821 -17.992 -9.194 1.00 74.19 88 MET A O 1
ATOM 679 N N . LYS A 1 89 ? 30.374 -17.828 -11.388 1.00 75.25 89 LYS A N 1
ATOM 680 C CA . LYS A 1 89 ? 30.035 -19.253 -11.542 1.00 75.25 89 LYS A CA 1
ATOM 681 C C . LYS A 1 89 ? 31.214 -20.179 -11.249 1.00 75.25 89 LYS A C 1
ATOM 683 O O . LYS A 1 89 ? 30.993 -21.233 -10.667 1.00 75.25 89 LYS A O 1
ATOM 688 N N . SER A 1 90 ? 32.446 -19.791 -11.585 1.00 75.06 90 SER A N 1
ATOM 689 C CA . SER A 1 90 ? 33.630 -20.589 -11.230 1.00 75.06 90 SER A CA 1
ATOM 690 C C . SER A 1 90 ? 33.958 -20.587 -9.732 1.00 75.06 90 SER A C 1
ATOM 692 O O . SER A 1 90 ? 34.644 -21.496 -9.276 1.00 75.06 90 SER A O 1
ATOM 694 N N . ASN A 1 91 ? 33.460 -19.613 -8.960 1.00 70.56 91 ASN A N 1
ATOM 695 C CA . ASN A 1 91 ? 33.714 -19.515 -7.516 1.00 70.56 91 ASN A CA 1
ATOM 696 C C . ASN A 1 91 ? 32.641 -20.181 -6.643 1.00 70.56 91 ASN A C 1
ATOM 698 O O . ASN A 1 91 ? 32.862 -20.389 -5.449 1.00 70.56 91 ASN A O 1
ATOM 702 N N . ILE A 1 92 ? 31.496 -20.563 -7.214 1.00 67.25 92 ILE A N 1
ATOM 703 C CA . ILE A 1 92 ? 30.504 -21.383 -6.514 1.00 67.25 92 ILE A CA 1
ATOM 704 C C . ILE A 1 92 ? 30.992 -22.831 -6.576 1.00 67.25 92 ILE A C 1
ATOM 706 O O . ILE A 1 92 ? 30.582 -23.629 -7.418 1.00 67.25 92 ILE A O 1
ATOM 710 N N . LYS A 1 93 ? 31.916 -23.165 -5.673 1.00 60.12 93 LYS A N 1
ATOM 711 C CA . LYS A 1 93 ? 32.283 -24.547 -5.377 1.00 60.12 93 LYS A CA 1
ATOM 712 C C . LYS A 1 93 ? 31.066 -25.183 -4.715 1.00 60.12 93 LYS A C 1
ATOM 714 O O . LYS A 1 93 ? 30.872 -25.039 -3.512 1.00 60.12 93 LYS A O 1
ATOM 719 N N . VAL A 1 94 ? 30.208 -25.800 -5.530 1.00 57.28 94 VAL A N 1
ATOM 720 C CA . VAL A 1 94 ? 29.077 -26.610 -5.067 1.00 57.28 94 VAL A CA 1
ATOM 721 C C . VAL A 1 94 ? 29.652 -27.598 -4.050 1.00 57.28 94 VAL A C 1
ATOM 723 O O . VAL A 1 94 ? 30.498 -28.410 -4.437 1.00 57.28 94 VAL A O 1
ATOM 726 N N . PRO A 1 95 ? 29.293 -27.504 -2.755 1.00 50.69 95 PRO A N 1
ATOM 727 C CA . PRO A 1 95 ? 29.704 -28.499 -1.786 1.00 50.69 95 PRO A CA 1
ATOM 728 C C . PRO A 1 95 ? 29.113 -29.810 -2.273 1.00 50.69 95 PRO A C 1
ATOM 730 O O . PRO A 1 95 ? 27.894 -29.956 -2.353 1.00 50.69 95 PRO A O 1
ATOM 733 N N . GLN A 1 96 ? 29.986 -30.717 -2.698 1.00 52.78 96 GLN A N 1
ATOM 734 C CA . GLN A 1 96 ? 29.595 -32.055 -3.082 1.00 52.78 96 GLN A CA 1
ATOM 735 C C . GLN A 1 96 ? 28.914 -32.655 -1.855 1.00 52.78 96 GLN A C 1
ATOM 737 O O . GLN A 1 96 ? 29.529 -32.791 -0.797 1.00 52.78 96 GLN A O 1
ATOM 742 N N . GLU A 1 97 ? 27.612 -32.875 -1.995 1.00 48.38 97 GLU A N 1
ATOM 743 C CA . GLU A 1 97 ? 26.694 -33.366 -0.983 1.00 48.38 97 GLU A CA 1
ATOM 744 C C . GLU A 1 97 ? 27.164 -34.757 -0.549 1.00 48.38 97 GLU A C 1
ATOM 746 O O . GLU A 1 97 ? 26.794 -35.784 -1.113 1.00 48.38 97 GLU A O 1
ATOM 751 N N . ALA A 1 98 ? 28.080 -34.787 0.420 1.00 49.84 98 ALA A N 1
ATOM 752 C CA . ALA A 1 98 ? 28.415 -35.995 1.136 1.00 49.84 98 ALA A CA 1
ATOM 753 C C . ALA A 1 98 ? 27.140 -36.410 1.865 1.00 49.84 98 ALA A C 1
ATOM 755 O O . ALA A 1 98 ? 26.653 -35.689 2.737 1.00 49.84 98 ALA A O 1
ATOM 756 N N . ALA A 1 99 ? 26.585 -37.548 1.456 1.00 53.88 99 ALA A N 1
ATOM 757 C CA . ALA A 1 99 ? 25.464 -38.210 2.093 1.00 53.88 99 ALA A CA 1
ATOM 758 C C . ALA A 1 99 ? 25.818 -38.538 3.554 1.00 53.88 99 ALA A C 1
ATOM 760 O O . ALA A 1 99 ? 26.266 -39.633 3.883 1.00 53.88 99 ALA A O 1
ATOM 761 N N . VAL A 1 100 ? 25.657 -37.558 4.442 1.00 59.06 100 VAL A N 1
ATOM 762 C CA . VAL A 1 100 ? 25.754 -37.746 5.885 1.00 59.06 100 VAL A CA 1
ATOM 763 C C . VAL A 1 100 ? 24.413 -38.308 6.329 1.00 59.06 100 VAL A C 1
ATOM 765 O O . VAL A 1 100 ? 23.391 -37.619 6.325 1.00 59.06 100 VAL A O 1
ATOM 768 N N . ALA A 1 101 ? 24.426 -39.595 6.667 1.00 59.00 101 ALA A N 1
ATOM 769 C CA . ALA A 1 101 ? 23.331 -40.277 7.330 1.00 59.00 101 ALA A CA 1
ATOM 770 C C . ALA A 1 101 ? 22.842 -39.422 8.508 1.00 59.00 101 ALA A C 1
ATOM 772 O O . ALA A 1 101 ? 23.609 -39.098 9.415 1.00 59.00 101 ALA A O 1
ATOM 773 N N . ARG A 1 102 ? 21.566 -39.022 8.467 1.00 57.31 102 ARG A N 1
ATOM 774 C CA . ARG A 1 102 ? 20.928 -38.263 9.545 1.00 57.31 102 ARG A CA 1
ATOM 775 C C . ARG A 1 102 ? 20.962 -39.107 10.826 1.00 57.31 102 ARG A C 1
ATOM 777 O O . ARG A 1 102 ? 20.359 -40.182 10.824 1.00 57.31 102 ARG A O 1
ATOM 784 N N . PRO A 1 103 ? 21.615 -38.658 11.911 1.00 69.19 103 PRO A N 1
ATOM 785 C CA . PRO A 1 103 ? 21.439 -39.301 13.203 1.00 69.19 103 PRO A CA 1
ATOM 786 C C . PRO A 1 103 ? 19.989 -39.095 13.684 1.00 69.19 103 PRO A C 1
ATOM 788 O O . PRO A 1 103 ? 19.394 -38.049 13.400 1.00 69.19 103 PRO A O 1
ATOM 791 N N . PRO A 1 104 ? 19.397 -40.074 14.389 1.00 67.62 104 PRO A N 1
ATOM 792 C CA . PRO A 1 104 ? 18.067 -39.931 14.967 1.00 67.62 104 PRO A CA 1
ATOM 793 C C . PRO A 1 104 ? 18.057 -38.773 15.973 1.00 67.62 104 PRO A C 1
ATOM 795 O O . PRO A 1 104 ? 18.886 -38.722 16.880 1.00 67.62 104 PRO A O 1
ATOM 798 N N . CYS A 1 105 ? 17.126 -37.831 15.790 1.00 52.19 105 CYS A N 1
ATOM 799 C CA . CYS A 1 105 ? 16.876 -36.743 16.733 1.00 52.19 105 CYS A CA 1
ATOM 800 C C . CYS A 1 105 ? 16.565 -37.316 18.125 1.00 52.19 105 CYS A C 1
ATOM 802 O O . CYS A 1 105 ? 15.585 -38.052 18.247 1.00 52.19 105 CYS A O 1
ATOM 804 N N . PRO A 1 106 ? 17.318 -36.962 19.181 1.00 62.69 106 PRO A N 1
ATOM 805 C CA . PRO A 1 106 ? 16.843 -37.174 20.537 1.00 62.69 106 PRO A CA 1
ATOM 806 C C . PRO A 1 106 ? 15.669 -36.221 20.799 1.00 62.69 106 PRO A C 1
ATOM 808 O O . PRO A 1 106 ? 15.784 -35.008 20.613 1.00 62.69 106 PRO A O 1
ATOM 811 N N . GLU A 1 107 ? 14.524 -36.781 21.195 1.00 56.09 107 GLU A N 1
ATOM 812 C CA . GLU A 1 107 ? 13.388 -36.031 21.729 1.00 56.09 107 GLU A CA 1
ATOM 813 C C . GLU A 1 107 ? 13.841 -35.234 22.957 1.00 56.09 107 GLU A C 1
ATOM 815 O O . GLU A 1 107 ? 14.115 -35.790 24.021 1.00 56.09 107 GLU A O 1
ATOM 820 N N . GLU A 1 108 ? 13.931 -33.913 22.812 1.00 51.44 108 GLU A N 1
ATOM 821 C CA . GLU A 1 108 ? 14.169 -33.021 23.939 1.00 51.44 108 GLU A CA 1
ATOM 822 C C . GLU A 1 108 ? 12.850 -32.771 24.697 1.00 51.44 108 GLU A C 1
ATOM 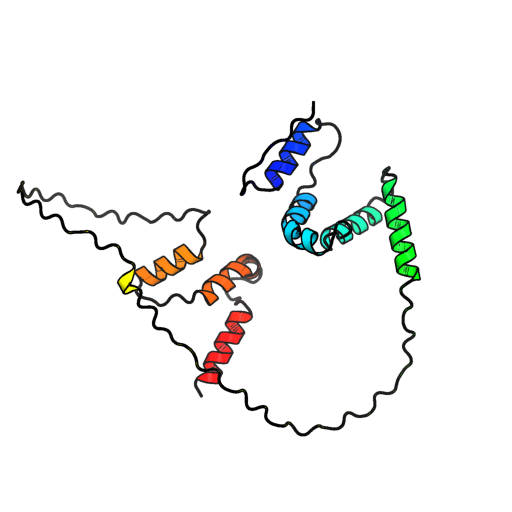824 O O . GLU A 1 108 ? 11.841 -32.386 24.087 1.00 51.44 108 GLU A O 1
ATOM 829 N N . PRO A 1 109 ? 12.818 -32.944 26.032 1.00 62.31 109 PRO A N 1
ATOM 830 C CA . PRO A 1 109 ? 11.649 -32.622 26.831 1.00 62.31 109 PRO A CA 1
ATOM 831 C C . PRO A 1 109 ? 11.412 -31.110 26.811 1.00 62.31 109 PRO A C 1
ATOM 833 O O . PRO A 1 109 ? 12.215 -30.318 27.308 1.00 62.31 109 PRO A O 1
ATOM 836 N N . ARG A 1 110 ? 10.266 -30.722 26.244 1.00 48.28 110 ARG A N 1
ATOM 837 C CA . ARG A 1 110 ? 9.744 -29.352 26.180 1.00 48.28 110 ARG A CA 1
ATOM 838 C C . ARG A 1 110 ? 9.750 -28.703 27.568 1.00 48.28 110 ARG A C 1
ATOM 840 O O . ARG A 1 110 ? 8.807 -28.857 28.342 1.00 48.28 110 ARG A O 1
ATOM 847 N N . LYS A 1 111 ? 10.789 -27.925 27.873 1.00 53.81 111 LYS A N 1
ATOM 848 C CA . LYS A 1 111 ? 10.751 -26.969 28.982 1.00 53.81 111 LYS A CA 1
ATOM 849 C C . LYS A 1 111 ? 9.836 -25.820 28.576 1.00 53.81 111 LYS A C 1
ATOM 851 O O . LYS A 1 111 ? 10.111 -25.097 27.623 1.00 53.81 111 LYS A O 1
ATOM 856 N N . ALA A 1 112 ? 8.730 -25.684 29.301 1.00 51.06 112 ALA A N 1
ATOM 857 C CA . ALA A 1 112 ? 7.798 -24.576 29.176 1.00 51.06 112 ALA A CA 1
ATOM 858 C C . ALA A 1 112 ? 8.538 -23.250 29.407 1.00 51.06 112 ALA A C 1
ATOM 860 O O . ALA A 1 112 ? 8.860 -22.885 30.539 1.00 51.06 112 ALA A O 1
ATOM 861 N N . VAL A 1 113 ? 8.817 -22.529 28.322 1.00 55.91 113 VAL A N 1
ATOM 862 C CA . VAL A 1 113 ? 9.268 -21.141 28.380 1.00 55.91 113 VAL A CA 1
ATOM 863 C C . VAL A 1 113 ? 8.086 -20.322 28.889 1.00 55.91 113 VAL A C 1
ATOM 865 O O . VAL A 1 113 ? 7.128 -20.066 28.162 1.00 55.91 113 VAL A O 1
ATOM 868 N N . ARG A 1 114 ? 8.124 -19.946 30.172 1.00 50.25 114 ARG A N 1
ATOM 869 C CA . ARG A 1 114 ? 7.242 -18.911 30.716 1.00 50.25 114 ARG A CA 1
ATOM 870 C C . ARG A 1 114 ? 7.606 -17.601 30.026 1.00 50.25 114 ARG A C 1
ATOM 872 O O . ARG A 1 114 ? 8.597 -16.966 30.372 1.00 50.25 114 ARG A O 1
ATOM 879 N N . VAL A 1 115 ? 6.809 -17.229 29.030 1.00 54.31 115 VAL A N 1
ATOM 880 C CA . VAL A 1 115 ? 6.829 -15.896 28.432 1.00 54.31 115 VAL A CA 1
ATOM 881 C C . VAL A 1 115 ? 6.434 -14.919 29.534 1.00 54.31 115 VAL A C 1
ATOM 883 O O . VAL A 1 115 ? 5.296 -14.922 29.999 1.00 54.31 115 VAL A O 1
ATOM 886 N N . ALA A 1 116 ? 7.405 -14.138 30.003 1.00 49.50 116 ALA A N 1
ATOM 887 C CA . ALA A 1 116 ? 7.160 -13.046 30.925 1.00 49.50 116 ALA A CA 1
ATOM 888 C C . ALA A 1 116 ? 6.215 -12.051 30.243 1.00 49.50 116 ALA A C 1
ATOM 890 O O . ALA A 1 116 ? 6.555 -11.431 29.237 1.00 49.50 116 ALA A O 1
ATOM 891 N N . SER A 1 117 ? 5.006 -11.943 30.780 1.00 45.81 117 SER A N 1
ATOM 892 C CA . SER A 1 117 ? 4.008 -10.948 30.418 1.00 45.81 117 SER A CA 1
ATOM 893 C C . SER A 1 117 ? 4.587 -9.551 30.629 1.00 45.81 117 SER A C 1
ATOM 895 O O . SER A 1 117 ? 4.738 -9.091 31.761 1.00 45.81 117 SER A O 1
ATOM 897 N N . THR A 1 118 ? 4.937 -8.881 29.533 1.00 50.41 118 THR A N 1
ATOM 898 C CA . THR A 1 118 ? 5.260 -7.454 29.525 1.00 50.41 118 THR A CA 1
ATOM 899 C C . THR A 1 118 ? 4.026 -6.663 29.964 1.00 50.41 118 THR A C 1
ATOM 901 O O . THR A 1 118 ? 2.956 -6.876 29.386 1.00 50.41 118 THR A O 1
ATOM 904 N N . PRO A 1 119 ? 4.131 -5.756 30.951 1.00 52.56 119 PRO A N 1
ATOM 905 C CA . PRO A 1 119 ? 3.004 -4.936 31.371 1.00 52.56 119 PRO A CA 1
ATOM 906 C C . PRO A 1 119 ? 2.578 -4.025 30.217 1.00 52.56 119 PRO A C 1
ATOM 908 O O . PRO A 1 119 ? 3.349 -3.190 29.742 1.00 52.56 119 PRO A O 1
ATOM 911 N N . SER A 1 120 ? 1.340 -4.201 29.754 1.00 50.41 120 SER A N 1
ATOM 912 C CA . SER A 1 120 ? 0.703 -3.307 28.795 1.00 50.41 120 SER A CA 1
ATOM 913 C C . SER A 1 120 ? 0.548 -1.932 29.441 1.00 50.41 120 SER A C 1
ATOM 915 O O . SER A 1 120 ? -0.320 -1.721 30.288 1.00 50.41 120 SER A O 1
ATOM 917 N N . LEU A 1 121 ? 1.402 -0.991 29.045 1.00 46.81 121 LEU A N 1
ATOM 918 C CA . LEU A 1 121 ? 1.228 0.435 29.298 1.00 46.81 121 LEU A CA 1
ATOM 919 C C . LEU A 1 121 ? 0.035 0.932 28.469 1.00 46.81 121 LEU A C 1
ATOM 921 O O . LEU A 1 121 ? 0.193 1.566 27.428 1.00 46.81 121 LEU A O 1
ATOM 925 N N . SER A 1 122 ? -1.173 0.634 28.945 1.00 46.59 122 SER A N 1
ATOM 926 C CA . SER A 1 122 ? -2.402 1.317 28.550 1.00 46.59 122 SER A CA 1
ATOM 927 C C . SER A 1 122 ? -2.327 2.746 29.081 1.00 46.59 122 SER A C 1
ATOM 929 O O . SER A 1 122 ? -2.876 3.077 30.127 1.00 46.59 122 SER A O 1
ATOM 931 N N . ARG A 1 123 ? -1.559 3.597 28.396 1.00 49.72 123 ARG A N 1
ATOM 932 C CA . ARG A 1 123 ? -1.688 5.042 28.553 1.00 49.72 123 ARG A CA 1
ATOM 933 C C . ARG A 1 123 ? -2.992 5.432 27.876 1.00 49.72 123 ARG A C 1
ATOM 935 O O . ARG A 1 123 ? -3.066 5.455 26.650 1.00 49.72 123 ARG A O 1
ATOM 942 N N . ASP A 1 124 ? -3.997 5.735 28.687 1.00 48.34 124 ASP A N 1
ATOM 943 C CA . ASP A 1 124 ? -5.166 6.497 28.270 1.00 48.34 124 ASP A CA 1
ATOM 944 C C . ASP A 1 124 ? -4.689 7.848 27.725 1.00 48.34 124 ASP A C 1
ATOM 946 O O . ASP A 1 124 ? -4.434 8.805 28.458 1.00 48.34 124 ASP A O 1
ATOM 950 N N . ILE A 1 125 ? -4.503 7.915 26.408 1.00 55.31 125 ILE A N 1
ATOM 951 C CA . ILE A 1 125 ? -4.298 9.172 25.698 1.00 55.31 125 ILE A CA 1
ATOM 952 C C . ILE A 1 125 ? -5.665 9.857 25.683 1.00 55.31 125 ILE A C 1
ATOM 954 O O . ILE A 1 125 ? -6.508 9.607 24.822 1.00 55.31 125 ILE A O 1
ATOM 958 N N . SER A 1 126 ? -5.907 10.685 26.699 1.00 55.06 126 SER A N 1
ATOM 959 C CA . SER A 1 126 ? -7.054 11.585 26.750 1.00 55.06 126 SER A CA 1
ATOM 960 C C . SER A 1 126 ? -6.924 12.615 25.627 1.00 55.06 126 SER A C 1
ATOM 962 O O . SER A 1 126 ? -6.209 13.610 25.738 1.00 55.06 126 SER A O 1
ATOM 964 N N . TRP A 1 127 ? -7.633 12.376 24.524 1.00 59.91 127 TRP A N 1
ATOM 965 C CA . TRP A 1 127 ? -7.726 13.288 23.379 1.00 59.91 127 TRP A CA 1
ATOM 966 C C . TRP A 1 127 ? -8.444 14.613 23.703 1.00 59.91 127 TRP A C 1
ATOM 968 O O . TRP A 1 127 ? -8.456 15.528 22.881 1.00 59.91 127 TRP A O 1
ATOM 978 N N . GLY A 1 128 ? -9.004 14.760 24.909 1.00 57.84 128 GLY A N 1
ATOM 979 C CA . GLY A 1 128 ? -9.759 15.945 25.326 1.00 57.84 128 GLY A CA 1
ATOM 980 C C . GLY A 1 128 ? -8.936 17.231 25.477 1.00 57.84 128 GLY A C 1
ATOM 981 O O . GLY A 1 128 ? -9.522 18.303 25.589 1.00 57.84 128 GLY A O 1
ATOM 982 N N . ALA A 1 129 ? -7.601 17.157 25.462 1.00 54.38 129 ALA A N 1
ATOM 983 C CA . ALA A 1 129 ? -6.732 18.317 25.689 1.00 54.38 129 ALA A CA 1
ATOM 984 C C . ALA A 1 129 ? -6.222 19.013 24.409 1.00 54.38 129 ALA A C 1
ATOM 986 O O . ALA A 1 129 ? -5.602 20.068 24.516 1.00 54.38 129 ALA A O 1
ATOM 987 N N . MET A 1 130 ? -6.460 18.460 23.211 1.00 55.31 130 MET A N 1
ATOM 988 C CA . MET A 1 130 ? -5.881 18.990 21.960 1.00 55.31 130 MET A CA 1
ATOM 989 C C . MET A 1 130 ? -6.841 19.792 21.075 1.00 55.31 130 MET A C 1
ATOM 991 O O . MET A 1 130 ? -6.418 20.319 20.047 1.00 55.31 130 MET A O 1
ATOM 995 N N . LEU A 1 131 ? -8.112 19.945 21.454 1.00 61.97 131 LEU A N 1
ATOM 996 C CA . LEU A 1 131 ? -9.001 20.836 20.712 1.00 61.97 131 LEU A CA 1
ATOM 997 C C . LEU A 1 131 ? -8.740 22.297 21.117 1.00 61.97 131 LEU A C 1
ATOM 999 O O . LEU A 1 131 ? -8.792 22.617 22.308 1.00 61.97 131 LEU A O 1
ATOM 1003 N N . PRO A 1 132 ? -8.486 23.207 20.158 1.00 52.59 132 PRO A N 1
ATOM 1004 C CA . PRO A 1 132 ? -8.338 24.621 20.458 1.00 52.59 132 PRO A CA 1
ATOM 1005 C C . PRO A 1 132 ? -9.636 25.142 21.081 1.00 52.59 132 PRO A C 1
ATOM 1007 O O . PRO A 1 132 ? -10.702 25.096 20.463 1.00 52.59 132 PRO A O 1
ATOM 1010 N N . ARG A 1 133 ? -9.540 25.657 22.315 1.00 51.06 133 ARG A N 1
ATOM 1011 C CA . ARG A 1 133 ? -10.588 26.458 22.961 1.00 51.06 133 ARG A CA 1
ATOM 1012 C C . ARG A 1 133 ? -10.879 27.666 22.068 1.00 51.06 133 ARG A C 1
ATOM 1014 O O . ARG A 1 133 ? -10.228 28.701 22.178 1.00 51.06 133 ARG A O 1
ATOM 1021 N N . ARG A 1 134 ? -11.860 27.539 21.172 1.00 49.41 134 ARG A N 1
ATOM 1022 C CA . ARG A 1 134 ? -12.490 28.684 20.514 1.00 49.41 134 ARG A CA 1
ATOM 1023 C C . ARG A 1 134 ? -13.158 29.504 21.611 1.00 49.41 134 ARG A C 1
ATOM 1025 O O . ARG A 1 134 ? -14.188 29.106 22.148 1.00 49.41 134 ARG A O 1
ATOM 1032 N N . GLY A 1 135 ? -12.521 30.613 21.976 1.00 47.06 135 GLY A N 1
ATOM 1033 C CA . GLY A 1 135 ? -13.104 31.618 22.850 1.00 47.06 135 GLY A CA 1
ATOM 1034 C C . GLY A 1 135 ? -14.431 32.083 22.262 1.00 47.06 135 GLY A C 1
ATOM 1035 O O . GLY A 1 135 ? -14.483 32.567 21.132 1.00 47.06 135 GLY A O 1
ATOM 1036 N N . ALA A 1 136 ? -15.502 31.887 23.023 1.00 49.69 136 ALA A N 1
ATOM 1037 C CA . ALA A 1 136 ? -16.798 32.468 22.742 1.00 49.69 136 ALA A CA 1
ATOM 1038 C C . ALA A 1 136 ? -16.679 33.989 22.909 1.00 49.69 136 ALA A C 1
ATOM 1040 O O . ALA A 1 136 ? -16.629 34.493 24.028 1.00 49.69 136 ALA A O 1
ATOM 1041 N N . SER A 1 137 ? -16.603 34.711 21.793 1.00 55.97 137 SER A N 1
ATOM 1042 C CA . SER A 1 137 ? -16.869 36.146 21.786 1.00 55.97 137 SER A CA 1
ATOM 1043 C C . SER A 1 137 ? -18.380 36.327 21.671 1.00 55.97 137 SER A C 1
ATOM 1045 O O . SER A 1 137 ? -18.964 36.118 20.606 1.00 55.97 137 SER A O 1
ATOM 1047 N N . LEU A 1 138 ? -19.016 36.635 22.802 1.00 52.66 138 LEU A N 1
ATOM 1048 C CA . LEU A 1 138 ? -20.378 37.152 22.855 1.00 52.66 138 LEU A CA 1
ATOM 1049 C C . LEU A 1 138 ? -20.378 38.551 22.227 1.00 52.66 138 LEU A C 1
ATOM 1051 O O . LEU A 1 138 ? -19.906 39.506 22.837 1.00 52.66 138 LEU A O 1
ATOM 1055 N N . ALA A 1 139 ? -20.947 38.674 21.032 1.00 52.22 139 ALA A N 1
ATOM 1056 C CA . ALA A 1 139 ? -21.434 39.945 20.516 1.00 52.22 139 ALA A CA 1
ATOM 1057 C C . ALA A 1 139 ? -22.927 39.797 20.218 1.00 52.22 139 ALA A C 1
ATOM 1059 O O . ALA A 1 139 ? -23.349 39.291 19.180 1.00 52.22 139 ALA A O 1
ATOM 1060 N N . THR A 1 140 ? -23.710 40.205 21.207 1.00 57.62 140 THR A N 1
ATOM 1061 C CA . THR A 1 140 ? -25.150 40.417 21.154 1.00 57.62 140 THR A CA 1
ATOM 1062 C C . THR A 1 140 ? -25.448 41.625 20.267 1.00 57.62 140 THR A C 1
ATOM 1064 O O . THR A 1 140 ? -25.083 42.738 20.630 1.00 57.62 140 THR A O 1
ATOM 1067 N N . ALA A 1 141 ? -26.150 41.439 19.152 1.00 50.06 141 ALA A N 1
ATOM 1068 C CA . ALA A 1 141 ? -26.993 42.480 18.562 1.00 50.06 141 ALA A CA 1
ATOM 1069 C C . ALA A 1 141 ? -28.025 41.828 17.636 1.00 50.06 141 ALA A C 1
ATOM 1071 O O . ALA A 1 141 ? -27.676 41.107 16.704 1.00 50.06 141 ALA A O 1
ATOM 1072 N N . GLY A 1 142 ? -29.301 42.031 17.960 1.00 61.38 142 GLY A N 1
ATOM 1073 C CA . GLY A 1 142 ? -30.427 41.378 17.307 1.00 61.38 142 GLY A CA 1
ATOM 1074 C C . GLY A 1 142 ? -30.686 41.870 15.886 1.00 61.38 142 GLY A C 1
ATOM 1075 O O . GLY A 1 142 ? -30.546 43.052 15.589 1.00 61.38 142 GLY A O 1
ATOM 1076 N N . ALA A 1 143 ? -31.139 40.951 15.034 1.00 54.91 143 ALA A N 1
ATOM 1077 C CA . ALA A 1 143 ? -31.863 41.266 13.811 1.00 54.91 143 ALA A CA 1
ATOM 1078 C C . ALA A 1 143 ? -32.699 40.054 13.361 1.00 54.91 143 ALA A C 1
ATOM 1080 O O . ALA A 1 143 ? -32.171 38.974 13.120 1.00 54.91 143 ALA A O 1
ATOM 1081 N N . SER A 1 144 ? -34.011 40.287 13.299 1.00 50.41 144 SER A N 1
ATOM 1082 C CA . SER A 1 144 ? -35.071 39.626 12.527 1.00 50.41 144 SER A CA 1
ATOM 1083 C C . SER A 1 144 ? -34.966 38.142 12.154 1.00 50.41 144 SER A C 1
ATOM 1085 O O . SER A 1 144 ? -34.279 37.735 11.221 1.00 50.41 144 SER A O 1
ATOM 1087 N N . LEU A 1 145 ? -35.860 37.381 12.791 1.00 50.38 145 LEU A N 1
ATOM 1088 C CA . LEU A 1 145 ? -36.410 36.102 12.350 1.00 50.38 145 LEU A CA 1
ATOM 1089 C C . LEU A 1 145 ? -37.129 36.244 10.995 1.00 50.38 145 LEU A C 1
ATOM 1091 O O . LEU A 1 145 ? -38.302 36.603 10.941 1.00 50.38 145 LEU A O 1
ATOM 1095 N N . ALA A 1 146 ? -36.448 35.901 9.906 1.00 54.31 146 ALA A N 1
ATOM 1096 C CA . ALA A 1 146 ? -37.093 35.453 8.675 1.00 54.31 146 ALA A CA 1
ATOM 1097 C C . ALA A 1 146 ? -36.626 34.018 8.406 1.00 54.31 146 ALA A C 1
ATOM 1099 O O . ALA A 1 146 ? -35.508 33.778 7.951 1.00 54.31 146 ALA A O 1
ATOM 1100 N N . ALA A 1 147 ? -37.473 33.060 8.782 1.00 58.28 147 ALA A N 1
ATOM 1101 C CA . ALA A 1 147 ? -37.242 31.630 8.645 1.00 58.28 147 ALA A CA 1
ATOM 1102 C C . ALA A 1 147 ? -37.245 31.225 7.162 1.00 58.28 147 ALA A C 1
ATOM 1104 O O . ALA A 1 147 ? -38.275 30.864 6.599 1.00 58.28 147 ALA A O 1
ATOM 1105 N N . LEU A 1 148 ? -36.077 31.284 6.524 1.00 57.19 148 LEU A N 1
ATOM 1106 C CA . LEU A 1 148 ? -35.828 30.527 5.304 1.00 57.19 148 LEU A CA 1
ATOM 1107 C C . LEU A 1 148 ? -35.571 29.066 5.701 1.00 57.19 148 LEU A C 1
ATOM 1109 O O . LEU A 1 148 ? -34.794 28.829 6.631 1.00 57.19 148 LEU A O 1
ATOM 1113 N N . PRO A 1 149 ? -36.186 28.076 5.028 1.00 60.56 149 PRO A N 1
ATOM 1114 C CA . PRO A 1 149 ? -35.843 26.677 5.223 1.00 60.56 149 PRO A CA 1
ATOM 1115 C C . PRO A 1 149 ? -34.409 26.481 4.735 1.00 60.56 149 PRO A C 1
ATOM 1117 O O . PRO A 1 149 ? -34.149 26.281 3.549 1.00 60.56 149 PRO A O 1
ATOM 1120 N N . GLN A 1 150 ? -33.464 26.582 5.666 1.00 59.47 150 GLN A N 1
ATOM 1121 C CA . GLN A 1 150 ? -32.077 26.220 5.458 1.00 59.47 150 GLN A CA 1
ATOM 1122 C C . GLN A 1 150 ? -32.061 24.705 5.274 1.00 59.47 150 GLN A C 1
ATOM 1124 O O . GLN A 1 150 ? -31.913 23.938 6.223 1.00 59.47 150 GLN A O 1
ATOM 1129 N N . GLN A 1 151 ? -32.288 24.264 4.035 1.00 60.75 151 GLN A N 1
ATOM 1130 C CA . GLN A 1 151 ? -31.891 22.941 3.595 1.00 60.75 151 GLN A CA 1
ATOM 1131 C C . GLN A 1 151 ? -30.389 22.879 3.840 1.00 60.75 151 GLN A C 1
ATOM 1133 O O . GLN A 1 151 ? -29.597 23.380 3.043 1.00 60.75 151 GLN A O 1
ATOM 1138 N N . ALA A 1 152 ? -30.012 22.340 4.998 1.00 62.16 152 ALA A N 1
ATOM 1139 C CA . ALA A 1 152 ? -28.653 21.974 5.317 1.00 62.16 152 ALA A CA 1
ATOM 1140 C C . ALA A 1 152 ? -28.255 20.920 4.287 1.00 62.16 152 ALA A C 1
ATOM 1142 O O . ALA A 1 152 ? -28.461 19.721 4.476 1.00 62.16 152 ALA A O 1
ATOM 1143 N N . GLN A 1 153 ? -27.773 21.384 3.136 1.00 62.75 153 GLN A N 1
ATOM 1144 C CA . GLN A 1 153 ? -27.126 20.530 2.170 1.00 62.75 153 GLN A CA 1
ATOM 1145 C C . GLN A 1 153 ? -25.938 19.954 2.917 1.00 62.75 153 GLN A C 1
ATOM 1147 O O . GLN A 1 153 ? -24.996 20.672 3.246 1.00 62.75 153 GLN A O 1
ATOM 1152 N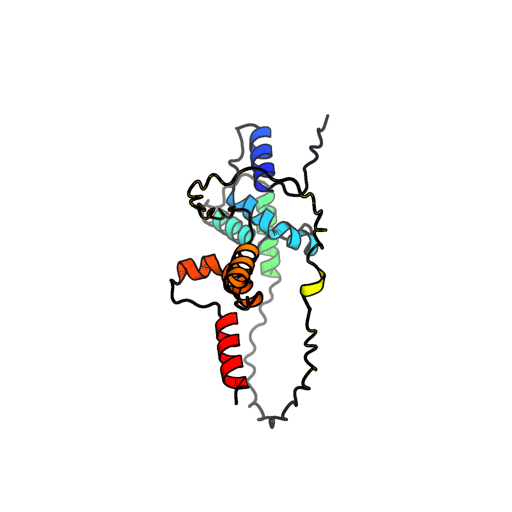 N . LEU A 1 154 ? -26.054 18.677 3.282 1.00 67.00 154 LEU A N 1
ATOM 1153 C CA . LEU A 1 154 ? -24.974 17.907 3.866 1.00 67.00 154 LEU A CA 1
ATOM 1154 C C . LEU A 1 154 ? -23.832 17.984 2.862 1.00 67.00 154 LEU A C 1
ATOM 1156 O O . LEU A 1 154 ? -23.849 17.285 1.846 1.00 67.00 154 LEU A O 1
ATOM 1160 N N . ALA A 1 155 ? -22.903 18.909 3.103 1.00 71.44 155 ALA A N 1
ATOM 1161 C CA . ALA A 1 155 ? -21.730 19.087 2.280 1.00 71.44 155 ALA A CA 1
ATOM 1162 C C . ALA A 1 155 ? -21.033 17.729 2.249 1.00 71.44 155 ALA A C 1
ATOM 1164 O O . ALA A 1 155 ? -20.528 17.251 3.268 1.00 71.44 155 ALA A O 1
ATOM 1165 N N . ARG A 1 156 ? -21.103 17.049 1.101 1.00 73.00 156 ARG A N 1
ATOM 1166 C CA . ARG A 1 156 ? -20.397 15.787 0.917 1.00 73.00 156 ARG A CA 1
ATOM 1167 C C . ARG A 1 156 ? -18.921 16.124 1.025 1.00 73.00 156 ARG A C 1
ATOM 1169 O O . ARG A 1 156 ? -18.407 16.897 0.221 1.00 73.00 156 ARG A O 1
ATOM 1176 N N . VAL A 1 157 ? -18.265 15.577 2.042 1.00 79.88 157 VAL A N 1
ATOM 1177 C CA . VAL A 1 157 ? -16.813 15.660 2.166 1.00 79.88 157 VAL A CA 1
ATOM 1178 C C . VAL A 1 157 ? -16.235 14.886 0.985 1.00 79.88 157 VAL A C 1
ATOM 1180 O O . VAL A 1 157 ? -16.305 13.656 0.942 1.00 79.88 157 VAL A O 1
ATOM 1183 N N . ASN A 1 158 ? -15.748 15.617 -0.015 1.00 84.38 158 ASN A N 1
ATOM 1184 C CA . ASN A 1 158 ? -14.990 15.041 -1.113 1.00 84.38 158 ASN A CA 1
ATOM 1185 C C . ASN A 1 158 ? -13.557 14.847 -0.622 1.00 84.38 158 ASN A C 1
ATOM 1187 O O . ASN A 1 158 ? -12.867 15.826 -0.352 1.00 84.38 158 ASN A O 1
ATOM 1191 N N . TRP A 1 159 ? -13.143 13.588 -0.493 1.00 87.12 159 TRP A N 1
ATOM 1192 C CA . TRP A 1 159 ? -11.775 13.217 -0.138 1.00 87.12 159 TRP A CA 1
ATOM 1193 C C . TRP A 1 159 ? -10.887 13.323 -1.375 1.00 87.12 159 TRP A C 1
ATOM 1195 O O . TRP A 1 159 ? -11.258 12.829 -2.446 1.00 87.12 159 TRP A O 1
ATOM 1205 N N . GLY A 1 160 ? -9.737 13.974 -1.238 1.00 88.31 160 GLY A N 1
ATOM 1206 C CA . GLY A 1 160 ? -8.757 14.072 -2.315 1.00 88.31 160 GLY A CA 1
ATOM 1207 C C . GLY A 1 160 ? -8.077 12.719 -2.571 1.00 88.31 160 GLY A C 1
ATOM 1208 O O . GLY A 1 160 ? -7.931 11.927 -1.643 1.00 88.31 160 GLY A O 1
ATOM 1209 N N . PRO A 1 161 ? -7.616 12.429 -3.802 1.00 83.94 161 PRO A N 1
ATOM 1210 C CA . PRO A 1 161 ? -6.848 11.211 -4.082 1.00 83.94 161 PRO A CA 1
ATOM 1211 C C . PRO A 1 161 ? -5.471 11.203 -3.398 1.00 83.94 161 PRO A C 1
ATOM 1213 O O . PRO A 1 161 ? -4.864 10.147 -3.259 1.00 83.94 161 PRO A O 1
ATOM 1216 N N . GLU A 1 162 ? -4.978 12.372 -2.986 1.00 89.75 162 GLU A N 1
ATOM 1217 C CA . GLU A 1 162 ? -3.709 12.532 -2.268 1.00 89.75 162 GLU A CA 1
ATOM 1218 C C . GLU A 1 162 ? -3.842 12.267 -0.763 1.00 89.75 162 GLU A C 1
ATOM 1220 O O . GLU A 1 162 ? -2.838 12.151 -0.060 1.00 89.75 162 GLU A O 1
ATOM 1225 N N . GLU A 1 163 ? -5.070 12.181 -0.248 1.00 86.94 163 GLU A N 1
ATOM 1226 C CA . GLU A 1 163 ? -5.290 11.985 1.178 1.00 86.94 163 GLU A CA 1
ATOM 1227 C C . GLU A 1 163 ? -5.095 10.511 1.561 1.00 86.94 163 GLU A C 1
ATOM 1229 O O . GLU A 1 163 ? -5.656 9.618 0.917 1.00 86.94 163 GLU A O 1
ATOM 1234 N N . PRO A 1 164 ? -4.330 10.226 2.632 1.00 85.31 164 PRO A N 1
ATOM 1235 C CA . PRO A 1 164 ? -4.099 8.858 3.075 1.00 85.31 164 PRO A CA 1
ATOM 1236 C C . PRO A 1 164 ? -5.411 8.231 3.549 1.00 85.31 164 PRO A C 1
ATOM 1238 O O . PRO A 1 164 ? -6.202 8.872 4.252 1.00 85.31 164 PRO A O 1
ATOM 1241 N N . SER A 1 165 ? -5.631 6.951 3.231 1.00 85.25 165 SER A N 1
ATOM 1242 C CA . SER A 1 165 ? -6.888 6.271 3.585 1.00 85.25 165 SER A CA 1
ATOM 1243 C C . SER A 1 165 ? -7.134 6.246 5.099 1.00 85.25 165 SER A C 1
ATOM 1245 O O . SER A 1 165 ? -8.277 6.348 5.548 1.00 85.25 165 SER A O 1
ATOM 1247 N N . LEU A 1 166 ? -6.061 6.267 5.897 1.00 90.31 166 LEU A N 1
ATOM 1248 C CA . LEU A 1 166 ? -6.124 6.381 7.351 1.00 90.31 166 LEU A CA 1
ATOM 1249 C C . LEU A 1 166 ? -6.846 7.650 7.840 1.00 90.31 166 LEU A C 1
ATOM 1251 O O . LEU A 1 166 ? -7.600 7.588 8.814 1.00 90.31 166 LEU A O 1
ATOM 1255 N N . ALA A 1 167 ? -6.648 8.801 7.187 1.00 88.88 167 ALA A N 1
ATOM 1256 C CA . ALA A 1 167 ? -7.312 10.047 7.581 1.00 88.88 167 ALA A CA 1
ATOM 1257 C C . ALA A 1 167 ? -8.828 9.948 7.364 1.00 88.88 167 ALA A C 1
ATOM 1259 O O . ALA A 1 167 ? -9.625 10.334 8.220 1.00 88.88 167 ALA A O 1
ATOM 1260 N N . ARG A 1 168 ? -9.226 9.328 6.253 1.00 91.62 168 ARG A N 1
ATOM 1261 C CA . ARG A 1 168 ? -10.627 9.087 5.920 1.00 91.62 168 ARG A CA 1
ATOM 1262 C C . ARG A 1 168 ? -11.283 8.094 6.877 1.00 91.62 168 ARG A C 1
ATOM 1264 O O . ARG A 1 168 ? -12.371 8.362 7.386 1.00 91.62 168 ARG A O 1
ATOM 1271 N N 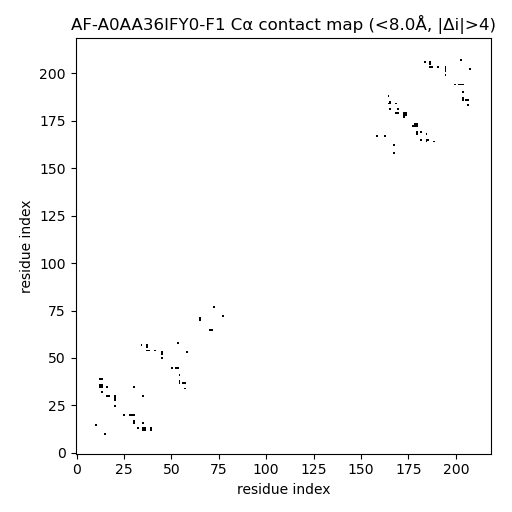. ASP A 1 169 ? -10.635 6.968 7.152 1.00 94.62 169 ASP A N 1
ATOM 1272 C CA . ASP A 1 169 ? -11.199 5.926 8.013 1.00 94.62 169 ASP A CA 1
ATOM 1273 C C . ASP A 1 169 ? -11.257 6.350 9.483 1.00 94.62 169 ASP A C 1
ATOM 1275 O O . ASP A 1 169 ? -12.254 6.092 10.159 1.00 94.62 169 ASP A O 1
ATOM 1279 N N . SER A 1 170 ? -10.254 7.086 9.969 1.00 93.44 170 SER A N 1
ATOM 1280 C CA . SER A 1 170 ? -10.291 7.677 11.313 1.00 93.44 170 SER A CA 1
ATOM 1281 C C . SER A 1 170 ? -11.401 8.721 11.458 1.00 93.44 170 SER A C 1
ATOM 1283 O O . SER A 1 170 ? -12.122 8.702 12.457 1.00 93.44 170 SER A O 1
ATOM 1285 N N . PHE A 1 171 ? -11.619 9.572 10.452 1.00 92.88 171 PHE A N 1
ATOM 1286 C CA . PHE A 1 171 ? -12.743 10.508 10.445 1.00 92.88 171 PHE A CA 1
ATOM 1287 C C . PHE A 1 171 ? -14.099 9.787 10.395 1.00 92.88 171 PHE A C 1
ATOM 1289 O O . PHE A 1 171 ? -15.023 10.125 11.139 1.00 92.88 171 PHE A O 1
ATOM 1296 N N . ASN A 1 172 ? -14.227 8.749 9.565 1.00 92.81 172 ASN A N 1
ATOM 1297 C CA . ASN A 1 172 ? -15.443 7.937 9.488 1.00 92.81 172 ASN A CA 1
ATOM 1298 C C . ASN A 1 172 ? -15.740 7.219 10.811 1.00 92.81 172 ASN A C 1
ATOM 1300 O O . ASN A 1 172 ? -16.897 7.112 11.211 1.00 92.81 172 ASN A O 1
ATOM 1304 N N . ALA A 1 173 ? -14.712 6.733 11.504 1.00 95.25 173 ALA A N 1
ATOM 1305 C CA . ALA A 1 173 ? -14.864 6.130 12.820 1.00 95.25 173 ALA A CA 1
ATOM 1306 C C . ALA A 1 173 ? -15.294 7.175 13.861 1.00 95.25 173 ALA A C 1
ATOM 1308 O O . ALA A 1 173 ? -16.231 6.934 14.619 1.00 95.25 173 ALA A O 1
ATOM 1309 N N . MET A 1 174 ? -14.685 8.365 13.835 1.00 94.00 174 MET A N 1
ATOM 1310 C CA . MET A 1 174 ? -15.016 9.474 14.734 1.00 94.00 174 MET A CA 1
ATOM 1311 C C . MET A 1 174 ? -16.465 9.940 14.562 1.00 94.00 174 MET A C 1
ATOM 1313 O O . MET A 1 174 ? -17.199 10.049 15.537 1.00 94.00 174 MET A O 1
ATOM 1317 N N . THR A 1 175 ? -16.910 10.138 13.321 1.00 92.75 175 THR A N 1
ATOM 1318 C CA . THR A 1 175 ? -18.294 10.545 13.018 1.00 92.75 175 THR A CA 1
ATOM 1319 C C . THR A 1 175 ? -19.327 9.484 13.396 1.00 92.75 175 THR A C 1
ATOM 1321 O O . THR A 1 175 ? -20.469 9.822 13.697 1.00 92.75 175 THR A O 1
ATOM 1324 N N . LYS A 1 176 ? -18.935 8.205 13.435 1.00 94.31 176 LYS A N 1
ATOM 1325 C CA . LYS A 1 176 ? -19.780 7.089 13.884 1.00 94.31 176 LYS A CA 1
ATOM 1326 C C . LYS A 1 176 ? -19.640 6.761 15.375 1.00 94.31 176 LYS A C 1
ATOM 1328 O O . LYS A 1 176 ? -20.290 5.824 15.829 1.00 94.31 176 LYS A O 1
ATOM 1333 N N . ASN A 1 177 ? -18.804 7.480 16.131 1.00 94.75 177 ASN A N 1
ATOM 1334 C CA . ASN A 1 177 ? -18.427 7.134 17.509 1.00 94.75 177 ASN A CA 1
ATOM 1335 C C . ASN A 1 177 ? -17.915 5.684 17.656 1.00 94.75 177 ASN A C 1
ATOM 1337 O O . ASN A 1 177 ? -18.186 5.004 18.646 1.00 94.75 177 ASN A O 1
ATOM 1341 N N . GLN A 1 178 ? -17.182 5.195 16.656 1.00 96.44 178 GLN A N 1
ATOM 1342 C CA . GLN A 1 178 ? -16.565 3.870 16.644 1.00 96.44 178 GLN A CA 1
ATOM 1343 C C . GLN A 1 178 ? -15.057 3.978 16.890 1.00 96.44 178 GLN A C 1
ATOM 1345 O O . GLN A 1 178 ? -14.421 4.978 16.557 1.00 96.44 178 GLN A O 1
ATOM 1350 N N . LYS A 1 179 ? -14.461 2.929 17.466 1.00 95.94 179 LYS A N 1
ATOM 1351 C CA . LYS A 1 179 ? -13.001 2.835 17.589 1.00 95.94 179 LYS A CA 1
ATOM 1352 C C . LYS A 1 179 ? -12.410 2.469 16.227 1.00 95.94 179 LYS A C 1
ATOM 1354 O O . LYS A 1 179 ? -12.825 1.480 15.632 1.00 95.94 179 LYS A O 1
ATOM 1359 N N . CYS A 1 180 ? -11.444 3.254 15.756 1.00 96.56 180 CYS A N 1
ATOM 1360 C CA . CYS A 1 180 ? -10.666 2.932 14.562 1.00 96.56 180 CYS A CA 1
ATOM 1361 C C . CYS A 1 180 ? -9.462 2.073 14.955 1.00 96.56 180 CYS A C 1
ATOM 1363 O O . CYS A 1 180 ? -8.641 2.502 15.769 1.00 96.56 180 CYS A O 1
ATOM 1365 N N . ASP A 1 181 ? -9.338 0.880 14.377 1.00 96.12 181 ASP A N 1
ATOM 1366 C CA . ASP A 1 181 ? -8.120 0.087 14.501 1.00 96.12 181 ASP A CA 1
ATOM 1367 C C . ASP A 1 181 ? -7.110 0.521 13.432 1.00 96.12 181 ASP A C 1
ATOM 1369 O O . ASP A 1 181 ? -7.142 0.076 12.285 1.00 96.12 181 ASP A O 1
ATOM 1373 N N . VAL A 1 182 ? -6.204 1.416 13.829 1.00 94.81 182 VAL A N 1
ATOM 1374 C CA . VAL A 1 182 ? -5.163 1.986 12.957 1.00 94.81 182 VAL A CA 1
ATOM 1375 C C . VAL A 1 182 ? -4.341 0.891 12.278 1.00 94.81 182 VAL A C 1
ATOM 1377 O O . VAL A 1 182 ? -4.037 0.989 11.092 1.00 94.81 182 VAL A O 1
ATOM 1380 N N . THR A 1 183 ? -4.002 -0.174 13.006 1.00 95.25 183 THR A N 1
ATOM 1381 C CA . THR A 1 183 ? -3.184 -1.255 12.447 1.00 95.25 183 THR A CA 1
ATOM 1382 C C . THR A 1 183 ? -3.947 -2.087 11.425 1.00 95.25 183 THR A C 1
ATOM 1384 O O . THR A 1 183 ? -3.356 -2.505 10.432 1.00 95.25 183 THR A O 1
ATOM 1387 N N . GLU A 1 184 ? -5.255 -2.282 11.610 1.00 95.50 184 GLU A N 1
ATOM 1388 C CA . GLU A 1 184 ? -6.090 -2.930 10.601 1.00 95.50 184 GLU A CA 1
ATOM 1389 C C . GLU A 1 184 ? -6.162 -2.109 9.315 1.00 95.50 184 GLU A C 1
ATOM 1391 O O . GLU A 1 184 ? -5.939 -2.660 8.234 1.00 95.50 184 GLU A O 1
ATOM 1396 N N . VAL A 1 185 ? -6.417 -0.804 9.428 1.00 95.81 185 VAL A N 1
ATOM 1397 C CA . VAL A 1 185 ? -6.484 0.098 8.270 1.00 95.81 185 VAL A CA 1
ATOM 1398 C C . VAL A 1 185 ? -5.157 0.088 7.511 1.00 95.81 185 VAL A C 1
ATOM 1400 O O . VAL A 1 185 ? -5.145 -0.155 6.306 1.00 95.81 185 VAL A O 1
ATOM 1403 N N . MET A 1 186 ? -4.030 0.221 8.219 1.00 95.19 186 MET A N 1
ATOM 1404 C CA . MET A 1 186 ? -2.699 0.178 7.604 1.00 95.19 186 MET A CA 1
ATOM 1405 C C . MET A 1 186 ? -2.411 -1.157 6.902 1.00 95.19 186 MET A C 1
ATOM 1407 O O . MET A 1 186 ? -1.860 -1.170 5.802 1.00 95.19 186 MET A O 1
ATOM 1411 N N . MET A 1 187 ? -2.781 -2.294 7.503 1.00 96.38 187 MET A N 1
ATOM 1412 C CA . MET A 1 187 ? -2.580 -3.606 6.874 1.00 96.38 187 MET A CA 1
ATOM 1413 C C . MET A 1 187 ? -3.444 -3.787 5.622 1.00 96.38 187 MET A C 1
ATOM 1415 O O . MET A 1 187 ? -2.980 -4.384 4.648 1.00 96.38 187 MET A O 1
ATOM 1419 N N . ARG A 1 188 ? -4.688 -3.288 5.630 1.00 94.75 188 ARG A N 1
ATOM 1420 C CA . ARG A 1 188 ? -5.575 -3.323 4.458 1.00 94.75 188 ARG A CA 1
ATOM 1421 C C . ARG A 1 188 ? -5.055 -2.424 3.341 1.00 94.75 188 ARG A C 1
ATOM 1423 O O . ARG A 1 188 ? -5.003 -2.871 2.199 1.00 94.75 188 ARG A O 1
ATOM 1430 N N . GLU A 1 189 ? -4.622 -1.210 3.670 1.00 93.81 189 GLU A N 1
ATOM 1431 C CA . GLU A 1 189 ? -4.058 -0.255 2.712 1.00 93.81 189 GLU A CA 1
ATOM 1432 C C . GLU A 1 189 ? -2.800 -0.818 2.040 1.00 93.81 189 GLU A C 1
ATOM 1434 O O . GLU A 1 189 ? -2.727 -0.883 0.813 1.00 93.81 189 GLU A O 1
ATOM 1439 N N . ALA A 1 190 ? -1.860 -1.346 2.831 1.00 93.56 190 ALA A N 1
ATOM 1440 C CA . ALA A 1 190 ? -0.633 -1.952 2.317 1.00 93.56 190 ALA A CA 1
ATOM 1441 C C . ALA A 1 190 ? -0.886 -3.172 1.407 1.00 93.56 190 ALA A C 1
ATOM 1443 O O . ALA A 1 190 ? -0.053 -3.502 0.563 1.00 93.56 190 ALA A O 1
ATOM 1444 N N . MET A 1 191 ? -2.023 -3.857 1.567 1.00 95.88 191 MET A N 1
ATOM 1445 C CA . MET A 1 191 ? -2.371 -5.079 0.829 1.00 95.88 191 MET A CA 1
ATOM 1446 C C . MET A 1 191 ? -3.512 -4.875 -0.179 1.00 95.88 191 MET A C 1
ATOM 1448 O O . MET A 1 191 ? -4.015 -5.855 -0.733 1.00 95.88 191 MET A O 1
ATOM 1452 N N . MET A 1 192 ? -3.903 -3.631 -0.466 1.00 94.25 192 MET A N 1
ATOM 1453 C CA . MET A 1 192 ? -5.064 -3.313 -1.305 1.00 94.25 192 MET A CA 1
ATOM 1454 C C . MET A 1 192 ? -4.958 -3.907 -2.717 1.00 94.25 192 MET A C 1
ATOM 1456 O O . MET A 1 192 ? -5.915 -4.494 -3.218 1.00 94.25 192 MET A O 1
ATOM 1460 N N . GLY A 1 193 ? -3.770 -3.847 -3.331 1.00 94.00 193 GLY A N 1
ATOM 1461 C CA . GLY A 1 193 ? -3.534 -4.443 -4.651 1.00 94.00 193 GLY A CA 1
ATOM 1462 C C . GLY A 1 193 ? -3.720 -5.964 -4.660 1.00 94.00 193 GLY A C 1
ATOM 1463 O O . GLY A 1 193 ? -4.300 -6.518 -5.589 1.00 94.00 193 GLY A O 1
ATOM 1464 N N . LYS A 1 194 ? -3.303 -6.648 -3.588 1.00 95.62 194 LYS A N 1
ATOM 1465 C CA . LYS A 1 194 ? -3.484 -8.098 -3.453 1.00 95.62 194 LYS A CA 1
ATOM 1466 C C . LYS A 1 194 ? -4.942 -8.462 -3.174 1.00 95.62 194 LYS A C 1
ATOM 1468 O O . LY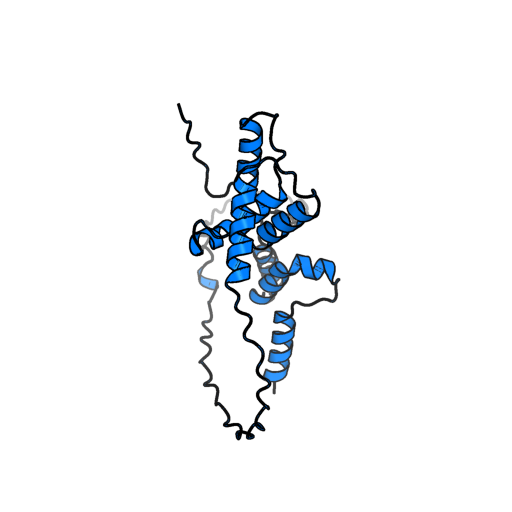S A 1 194 ? -5.438 -9.430 -3.744 1.00 95.62 194 LYS A O 1
ATOM 1473 N N . ALA A 1 195 ? -5.635 -7.671 -2.358 1.00 96.19 195 ALA A N 1
ATOM 1474 C CA . ALA A 1 195 ? -7.065 -7.835 -2.119 1.00 96.19 195 ALA A CA 1
ATOM 1475 C C . ALA A 1 195 ? -7.872 -7.703 -3.423 1.00 96.19 195 ALA A C 1
ATOM 1477 O O . ALA A 1 195 ? -8.753 -8.519 -3.679 1.00 96.19 195 ALA A O 1
ATOM 1478 N N . ALA A 1 196 ? -7.510 -6.755 -4.295 1.00 95.38 196 ALA A N 1
ATOM 1479 C CA . ALA A 1 196 ? -8.140 -6.603 -5.606 1.00 95.38 196 ALA A CA 1
ATOM 1480 C C . ALA A 1 196 ? -7.962 -7.842 -6.507 1.00 95.38 196 ALA A C 1
ATOM 1482 O O . ALA A 1 196 ? -8.877 -8.193 -7.245 1.00 95.38 196 ALA A O 1
ATOM 1483 N N . MET A 1 197 ? -6.818 -8.532 -6.419 1.00 97.56 197 MET A N 1
ATOM 1484 C CA . MET A 1 197 ? -6.560 -9.762 -7.183 1.00 97.56 197 MET A CA 1
ATOM 1485 C C . MET A 1 197 ? -7.287 -10.990 -6.624 1.00 97.56 197 MET A C 1
ATOM 1487 O O . MET A 1 197 ? -7.698 -11.860 -7.384 1.00 97.56 197 MET A O 1
ATOM 1491 N N . MET A 1 198 ? -7.406 -11.085 -5.299 1.00 97.88 198 MET A N 1
ATOM 1492 C CA . MET A 1 198 ? -7.963 -12.261 -4.619 1.00 97.88 198 MET A CA 1
ATOM 1493 C C . MET A 1 198 ? -9.485 -12.187 -4.426 1.00 97.88 198 MET A C 1
ATOM 1495 O O . MET A 1 198 ? -10.119 -13.206 -4.154 1.00 97.88 198 MET A O 1
ATOM 1499 N N . GLY A 1 199 ? -10.077 -11.000 -4.575 1.00 96.00 199 GLY A N 1
ATOM 1500 C CA . GLY A 1 199 ? -11.517 -10.774 -4.490 1.00 96.00 199 GLY A CA 1
ATOM 1501 C C . GLY A 1 199 ? -12.015 -10.348 -3.100 1.00 96.00 199 GLY A C 1
ATOM 1502 O O . GLY A 1 199 ? -11.251 -10.281 -2.135 1.00 96.00 199 GLY A O 1
ATOM 1503 N N . PRO A 1 200 ? -13.327 -10.062 -2.975 1.00 92.62 200 PRO A N 1
ATOM 1504 C CA . PRO A 1 200 ? -13.919 -9.380 -1.816 1.00 92.62 200 PRO A CA 1
ATOM 1505 C C . PRO A 1 200 ? -13.941 -10.190 -0.507 1.00 92.62 200 PRO A C 1
ATOM 1507 O O . PRO A 1 200 ? -14.312 -9.650 0.529 1.00 92.62 200 PRO A O 1
ATOM 1510 N N . GLY A 1 201 ? -13.556 -11.469 -0.533 1.00 95.50 201 GLY A N 1
ATOM 1511 C CA . GLY A 1 201 ? -13.464 -12.323 0.659 1.00 95.50 201 GLY A CA 1
ATOM 1512 C C . GLY A 1 201 ? -12.046 -12.498 1.203 1.00 95.50 201 GLY A C 1
ATOM 1513 O O . GLY A 1 201 ? -11.850 -13.241 2.162 1.00 95.50 201 GLY A O 1
ATOM 1514 N N . TRP A 1 202 ? -11.045 -11.881 0.576 1.00 97.38 202 TRP A N 1
ATOM 1515 C CA . TRP A 1 202 ? -9.659 -12.066 0.979 1.00 97.38 202 TRP A CA 1
ATOM 1516 C C . TRP A 1 202 ? -9.268 -11.127 2.123 1.00 97.38 202 TRP A C 1
ATOM 1518 O O . TRP A 1 202 ? -9.387 -9.907 2.007 1.00 97.38 202 TRP A O 1
ATOM 1528 N N . ASP A 1 203 ? -8.733 -11.704 3.200 1.00 96.94 203 ASP A N 1
ATOM 1529 C CA . ASP A 1 203 ? -8.190 -10.972 4.342 1.00 96.94 203 ASP A CA 1
ATOM 1530 C C . ASP A 1 203 ? -6.647 -11.025 4.354 1.00 96.94 203 ASP A C 1
ATOM 1532 O O . ASP A 1 203 ? -6.055 -12.085 4.110 1.00 96.94 203 ASP A O 1
ATOM 1536 N N . PRO A 1 204 ? -5.966 -9.920 4.716 1.00 97.31 204 PRO A N 1
ATOM 1537 C CA . PRO A 1 204 ? -4.537 -9.923 4.990 1.00 97.31 204 PRO A CA 1
ATOM 1538 C C . PRO A 1 204 ? -4.158 -10.975 6.046 1.00 97.31 204 PRO A C 1
ATOM 1540 O O . PRO A 1 204 ? -4.806 -11.053 7.094 1.00 97.31 204 PRO A O 1
ATOM 1543 N N . PRO A 1 205 ? -3.061 -11.734 5.853 1.00 95.81 205 PRO A N 1
ATOM 1544 C CA . PRO A 1 205 ? -2.669 -12.798 6.780 1.00 95.81 205 PRO A CA 1
ATOM 1545 C C . PRO A 1 205 ? -2.418 -12.280 8.205 1.00 95.81 205 PRO A C 1
ATOM 1547 O O . PRO A 1 205 ? -2.718 -12.974 9.171 1.00 95.81 205 PRO A O 1
ATOM 1550 N N . GLY A 1 206 ? -1.941 -11.037 8.352 1.00 95.94 206 GLY A N 1
ATOM 1551 C CA . GLY A 1 206 ? -1.776 -10.393 9.660 1.00 95.94 206 GLY A CA 1
ATOM 1552 C C . GLY A 1 206 ? -3.096 -10.198 10.414 1.00 95.94 206 GLY A C 1
ATOM 1553 O O . GLY A 1 206 ? -3.150 -10.436 11.620 1.00 95.94 206 GLY A O 1
ATOM 1554 N N . LEU A 1 207 ? -4.179 -9.851 9.707 1.00 96.81 207 LEU A N 1
ATOM 1555 C CA . LEU A 1 207 ? -5.510 -9.731 10.308 1.00 96.81 207 LEU A CA 1
ATOM 1556 C C . LEU A 1 207 ? -6.078 -11.088 10.705 1.00 96.81 207 LEU A C 1
ATOM 1558 O O . LEU A 1 207 ? -6.663 -11.208 11.778 1.00 96.81 207 LEU A O 1
ATOM 1562 N N . VAL A 1 208 ? -5.867 -12.118 9.884 1.00 97.44 208 VAL A N 1
ATOM 1563 C CA . VAL A 1 208 ? -6.288 -13.487 10.212 1.00 97.44 208 VAL A CA 1
ATOM 1564 C C . VAL A 1 208 ? -5.597 -13.970 11.489 1.00 97.44 208 VAL A C 1
ATOM 1566 O O . VAL A 1 208 ? -6.271 -14.411 12.418 1.00 97.44 208 VAL A O 1
ATOM 1569 N N . SER A 1 209 ? -4.274 -13.812 11.585 1.00 97.56 209 SER A N 1
ATOM 1570 C CA . SER A 1 209 ? -3.510 -14.174 12.786 1.00 97.56 209 SER A CA 1
ATOM 1571 C C . SER A 1 209 ? -4.000 -13.440 14.032 1.00 97.56 209 SER A C 1
ATOM 1573 O O . SER A 1 209 ? -4.112 -14.042 15.098 1.00 97.56 209 SER A O 1
ATOM 1575 N N . ARG A 1 210 ? -4.343 -12.154 13.907 1.00 96.62 210 ARG A N 1
ATOM 1576 C CA . ARG A 1 210 ? -4.866 -11.367 15.025 1.00 96.62 210 ARG A CA 1
ATOM 1577 C C . ARG A 1 210 ? -6.256 -11.826 15.466 1.00 96.62 210 ARG A C 1
ATOM 1579 O O . ARG A 1 210 ? -6.467 -12.014 16.659 1.00 96.62 210 ARG A O 1
ATOM 1586 N N . LYS A 1 211 ? -7.166 -12.091 14.521 1.00 96.25 211 LYS A N 1
ATOM 1587 C CA . LYS A 1 211 ? -8.491 -12.668 14.812 1.00 96.25 211 LYS A CA 1
ATOM 1588 C C . LYS A 1 211 ? -8.360 -14.002 15.556 1.00 96.25 211 LYS A C 1
ATOM 1590 O O . LYS A 1 211 ? -9.059 -14.226 16.539 1.00 96.25 211 LYS A O 1
ATOM 1595 N N . ILE A 1 212 ? -7.434 -14.867 15.132 1.00 97.44 212 ILE A N 1
ATOM 1596 C CA . ILE A 1 212 ? -7.149 -16.141 15.813 1.00 97.44 212 ILE A CA 1
ATOM 1597 C C . ILE A 1 212 ? -6.615 -15.890 17.229 1.00 97.44 212 ILE A C 1
ATOM 1599 O O . ILE A 1 212 ? -7.098 -16.502 18.179 1.00 97.44 212 ILE A O 1
ATOM 1603 N N . ALA A 1 213 ? -5.660 -14.972 17.390 1.00 96.75 213 ALA A N 1
ATOM 1604 C CA . ALA A 1 213 ? -5.099 -14.632 18.694 1.00 96.75 213 ALA A CA 1
ATOM 1605 C C . ALA A 1 213 ? -6.163 -14.095 19.667 1.00 96.75 213 ALA A C 1
ATOM 1607 O O . ALA A 1 213 ? -6.162 -14.488 20.828 1.00 96.75 213 ALA A O 1
ATOM 1608 N N . GLU A 1 214 ? -7.100 -13.264 19.202 1.00 96.38 214 GLU A N 1
ATOM 1609 C CA . GLU A 1 214 ? -8.215 -12.756 20.015 1.00 96.38 214 GLU A CA 1
ATOM 1610 C C . GLU A 1 214 ? -9.199 -13.848 20.446 1.00 96.38 214 GLU A C 1
ATOM 1612 O O . GLU A 1 214 ? -9.750 -13.790 21.543 1.00 96.38 214 GLU A O 1
ATOM 1617 N N . VAL A 1 215 ? -9.442 -14.851 19.597 1.00 96.81 215 VAL A N 1
ATOM 1618 C CA . VAL A 1 215 ? -10.271 -16.011 19.960 1.00 96.81 215 VAL A CA 1
ATOM 1619 C C . VAL A 1 215 ? -9.557 -16.882 20.994 1.00 96.81 215 VAL A C 1
ATOM 1621 O O . VAL A 1 215 ? -10.193 -17.384 21.919 1.00 96.81 215 VAL A O 1
ATOM 1624 N N . LEU A 1 216 ? -8.239 -17.047 20.861 1.00 96.88 216 LEU A N 1
ATOM 1625 C CA . LEU A 1 216 ? -7.432 -17.832 21.795 1.00 96.88 216 LEU A CA 1
ATOM 1626 C C . LEU A 1 216 ? -7.234 -17.133 23.145 1.00 96.88 216 LEU A C 1
ATOM 1628 O O . LEU A 1 216 ? -7.194 -17.818 24.162 1.00 96.88 216 LEU A O 1
ATOM 1632 N N . SER A 1 217 ? -7.132 -15.802 23.172 1.00 96.56 217 SER A N 1
ATOM 1633 C CA . SER A 1 217 ? -6.897 -15.025 24.397 1.00 96.56 217 SER A CA 1
ATOM 1634 C C . SER A 1 217 ? -8.142 -14.811 25.257 1.00 96.56 217 SER A C 1
ATOM 1636 O O . SER A 1 217 ? -8.017 -14.419 26.412 1.00 96.56 217 SER A O 1
ATOM 1638 N N . LYS A 1 218 ? -9.341 -15.064 24.719 1.00 91.50 218 LYS A N 1
ATOM 1639 C CA . LYS A 1 218 ? -10.616 -14.984 25.453 1.00 91.50 218 LYS A CA 1
ATOM 1640 C C . LYS A 1 218 ? -10.943 -16.244 26.274 1.00 91.50 218 LYS A C 1
ATOM 1642 O O . LYS A 1 218 ? -12.044 -16.319 26.815 1.00 91.50 218 LYS A O 1
ATOM 1647 N N . ARG A 1 219 ? -10.039 -17.226 26.332 1.00 63.78 219 ARG A N 1
ATOM 1648 C CA . ARG A 1 219 ? -10.142 -18.396 27.220 1.00 63.78 219 ARG A CA 1
ATOM 1649 C C . ARG A 1 219 ? -9.516 -18.105 28.573 1.00 63.78 219 ARG A C 1
ATOM 1651 O O . ARG A 1 219 ? -10.106 -18.572 29.568 1.00 63.78 219 ARG A O 1
#

Solvent-accessible surface area (backbone atoms only — not comparable to full-atom values): 14830 Å² total; per-residue (Å²): 136,87,82,82,82,87,77,68,94,84,67,58,62,65,62,54,54,54,50,49,46,62,70,72,44,96,80,80,67,82,78,56,62,69,59,54,52,50,51,59,77,38,48,76,56,36,73,74,65,39,93,86,53,71,58,70,69,58,54,53,49,53,51,49,46,44,67,71,60,72,66,76,66,100,48,84,66,57,57,58,53,54,50,51,55,52,54,50,58,73,65,61,72,72,76,77,81,72,86,69,78,80,75,84,80,78,87,75,82,83,72,82,77,79,76,79,81,73,83,80,81,79,71,83,77,70,71,84,76,74,66,79,82,76,77,84,78,86,78,92,75,91,78,82,94,72,90,68,86,74,75,77,70,75,75,75,84,78,78,57,94,85,56,59,68,62,62,55,50,46,49,55,19,55,80,66,77,43,88,64,59,64,69,59,50,51,51,48,63,78,39,43,73,58,32,68,74,67,35,98,84,55,72,57,68,70,57,52,54,48,55,51,48,56,62,62,70,74,111

Sequence (219 aa):
MSKTIHWSPGEASLGRASRNSYLEGAQKQFLDVTEEMMKAATIGRSSEMGPDWEPPGMVSRKIALVLTTGGRRTDDNSQQVTERLRAMKSNIKVPQEAAVARPPCPEEPRKAVRVASTPSLSRDISWGAMLPRRGASLATAGASLAALPQQAQLARVNWGPEEPSLARDSFNAMTKNQKCDVTEVMMREAMMGKAAMMGPGWDPPGLVSRKIAEVLSKR

Secondary structure (DSSP, 8-state):
--------TT--HHHHHHHHHHHT-TTS----HHHHHHHHHHHHHHHHH-TT---HHHHHHHHHHHHHTTT----THHHHHHHHHHHHHHH---------PPPPPP--------------------GGGSS-----------------------------TTS-HHHHHHHHHHHTT----HHHHHHHHHTHHHHHHH-TT---HHHHHHHHHHHHHT-

Radius of gyration: 30.44 Å; Cα contacts (8 Å, |Δi|>4): 56; chains: 1; bounding box: 71×83×63 Å

Mean predicted aligned error: 18.95 Å

Foldseek 3Di:
DDDDDDDDPPPDQLVVQVVVCVVVDDPDDDPPSVQSVQCRVCVVVCVVPDPPDDDPVVVVVVVVCCVVVVNPDPDPVVVVVVVVVVVVVVPCPPPPPDPDDDDDDDDDPDDDDPPPDDDPPPPPPPPVPPDPPPDDDDDDDDDDDDDDPPPVPVPPPDDDPPDDVLVVQVVVCVVVVHDDPSVLSVQCSVCVVVCVVVDDPDDRPVVVVVVVVVVVVVD